Protein AF-A0A7R8VUC8-F1 (afdb_monomer)

InterPro domains:
  IPR010442 PET domain [PF06297] (134-206)
  IPR010442 PET domain [PS51303] (127-208)
  IPR047120 Prickle/Espinas/Testin [PTHR24211] (58-207)

Structure (mmCIF, N/CA/C/O backbone):
data_AF-A0A7R8VUC8-F1
#
_entry.id   AF-A0A7R8VUC8-F1
#
loop_
_atom_site.group_PDB
_atom_site.id
_atom_site.type_symbol
_atom_site.label_atom_id
_atom_site.label_alt_id
_atom_site.label_comp_id
_atom_site.label_asym_id
_atom_site.label_entity_id
_atom_site.label_seq_id
_atom_site.pdbx_PDB_ins_code
_atom_site.Cartn_x
_atom_site.Cartn_y
_atom_site.Cartn_z
_atom_site.occupancy
_atom_site.B_iso_or_equiv
_atom_site.auth_seq_id
_atom_site.auth_comp_id
_atom_site.auth_asym_id
_atom_site.auth_atom_id
_atom_site.pdbx_PDB_model_num
ATOM 1 N N . TYR A 1 1 ? 24.429 -8.415 70.773 1.00 34.06 1 TYR A N 1
ATOM 2 C CA . TYR A 1 1 ? 24.163 -8.486 69.328 1.00 34.06 1 TYR A CA 1
ATOM 3 C C . TYR A 1 1 ? 22.673 -8.279 69.099 1.00 34.06 1 TYR A C 1
ATOM 5 O O . TYR A 1 1 ? 21.887 -9.046 69.627 1.00 34.06 1 TYR A O 1
ATOM 13 N N . HIS A 1 2 ? 22.365 -7.184 68.398 1.00 31.39 2 HIS A N 1
ATOM 14 C CA . HIS A 1 2 ? 21.111 -6.733 67.774 1.00 31.39 2 HIS A CA 1
ATOM 15 C C . HIS A 1 2 ? 19.790 -6.606 68.561 1.00 31.39 2 HIS A C 1
ATOM 17 O O . HIS A 1 2 ? 19.174 -7.569 69.000 1.00 31.39 2 HIS A O 1
ATOM 23 N N . VAL A 1 3 ? 19.362 -5.338 68.614 1.00 31.81 3 VAL A N 1
ATOM 24 C CA . VAL A 1 3 ? 18.045 -4.786 68.950 1.00 31.81 3 VAL A CA 1
ATOM 25 C C . VAL A 1 3 ? 17.198 -4.669 67.666 1.00 31.81 3 VAL A C 1
ATOM 27 O O . VAL A 1 3 ? 17.733 -4.594 66.561 1.00 31.81 3 VAL A O 1
ATOM 30 N N . SER A 1 4 ? 15.885 -4.680 67.880 1.00 33.81 4 SER A N 1
ATOM 31 C CA . SER A 1 4 ? 14.711 -4.578 67.002 1.00 33.81 4 SER A CA 1
ATOM 32 C C . SER A 1 4 ? 14.738 -3.585 65.823 1.00 33.81 4 SER A C 1
ATOM 34 O O . SER A 1 4 ? 15.367 -2.537 65.903 1.00 33.81 4 SER A O 1
ATOM 36 N N . ASN A 1 5 ? 13.948 -3.840 64.766 1.00 29.12 5 ASN A N 1
ATOM 37 C CA . ASN A 1 5 ? 12.601 -3.265 64.545 1.00 29.12 5 ASN A CA 1
ATOM 38 C C . ASN A 1 5 ? 12.108 -3.404 63.086 1.00 29.12 5 ASN A C 1
ATOM 40 O O . ASN A 1 5 ? 12.875 -3.322 62.134 1.00 29.12 5 ASN A O 1
ATOM 44 N N . SER A 1 6 ? 10.786 -3.567 62.978 1.00 35.91 6 SER A N 1
ATOM 45 C CA . SER A 1 6 ? 9.870 -3.249 61.869 1.00 35.91 6 SER A CA 1
ATOM 46 C C . SER A 1 6 ? 10.382 -2.301 60.772 1.00 35.91 6 SER A C 1
ATOM 48 O O . SER A 1 6 ? 10.811 -1.196 61.090 1.00 35.91 6 SER A O 1
ATOM 50 N N . MET A 1 7 ? 10.147 -2.652 59.500 1.00 31.95 7 MET A N 1
ATOM 51 C CA . MET A 1 7 ? 9.634 -1.703 58.502 1.00 31.95 7 MET A CA 1
ATOM 52 C C . MET A 1 7 ? 8.752 -2.427 57.478 1.00 31.95 7 MET A C 1
ATOM 54 O O . MET A 1 7 ? 9.217 -3.232 56.673 1.00 31.95 7 MET A O 1
ATOM 58 N N . ALA A 1 8 ? 7.462 -2.095 57.509 1.00 31.00 8 ALA A N 1
ATOM 59 C CA . ALA A 1 8 ? 6.555 -2.278 56.392 1.00 31.00 8 ALA A CA 1
ATOM 60 C C . ALA A 1 8 ? 7.132 -1.579 55.151 1.00 31.00 8 ALA A C 1
ATOM 62 O O . ALA A 1 8 ? 7.464 -0.393 55.196 1.00 31.00 8 ALA A O 1
ATOM 63 N N . SER A 1 9 ? 7.246 -2.309 54.042 1.00 30.61 9 SER A N 1
ATOM 64 C CA . SER A 1 9 ? 7.530 -1.712 52.742 1.00 30.61 9 SER A CA 1
ATOM 65 C C . SER A 1 9 ? 6.266 -1.000 52.269 1.00 30.61 9 SER A C 1
ATOM 67 O O . SER A 1 9 ? 5.332 -1.608 51.747 1.00 30.61 9 SER A O 1
ATOM 69 N N . VAL A 1 10 ? 6.205 0.301 52.536 1.00 32.88 10 VAL A N 1
ATOM 70 C CA . VAL A 1 10 ? 5.237 1.199 51.915 1.00 32.88 10 VAL A CA 1
ATOM 71 C C . VAL A 1 10 ? 5.658 1.337 50.455 1.00 32.88 10 VAL A C 1
ATOM 73 O O . VAL A 1 10 ? 6.571 2.095 50.131 1.00 32.88 10 VAL A O 1
ATOM 76 N N . PHE A 1 11 ? 5.004 0.598 49.560 1.00 32.25 11 PHE A N 1
ATOM 77 C CA . PHE A 1 11 ? 5.000 0.943 48.143 1.00 32.25 11 PHE A CA 1
ATOM 78 C C . PHE A 1 11 ? 4.265 2.278 48.003 1.00 32.25 11 PHE A C 1
ATOM 80 O O . PHE A 1 11 ? 3.038 2.333 47.927 1.00 32.25 11 PHE A O 1
ATOM 87 N N . ASN A 1 12 ? 5.021 3.376 47.999 1.00 29.41 12 ASN A N 1
ATOM 88 C CA . ASN A 1 12 ? 4.509 4.667 47.568 1.00 29.41 12 ASN A CA 1
ATOM 89 C C . ASN A 1 12 ? 4.184 4.563 46.076 1.00 29.41 12 ASN A C 1
ATOM 91 O O . ASN A 1 12 ? 5.040 4.759 45.216 1.00 29.41 12 ASN A O 1
ATOM 95 N N . ARG A 1 13 ? 2.926 4.246 45.771 1.00 37.97 13 ARG A N 1
ATOM 96 C CA . ARG A 1 13 ? 2.322 4.495 44.466 1.00 37.97 13 ARG A CA 1
ATOM 97 C C . ARG A 1 13 ? 2.299 6.015 44.298 1.00 37.97 13 ARG A C 1
ATOM 99 O O . ARG A 1 13 ? 1.396 6.679 44.799 1.00 37.97 13 ARG A O 1
ATOM 106 N N . VAL A 1 14 ? 3.343 6.579 43.688 1.00 37.00 14 VAL A N 1
ATOM 107 C CA . VAL A 1 14 ? 3.397 8.007 43.357 1.00 37.00 14 VAL A CA 1
AT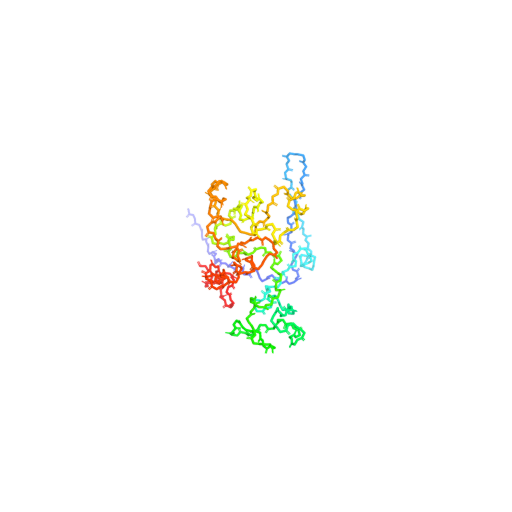OM 108 C C . VAL A 1 14 ? 2.296 8.259 42.335 1.00 37.00 14 VAL A C 1
ATOM 110 O O . VAL A 1 14 ? 2.448 7.983 41.149 1.00 37.00 14 VAL A O 1
ATOM 113 N N . ILE A 1 15 ? 1.148 8.734 42.810 1.00 40.53 15 ILE A N 1
ATOM 114 C CA . ILE A 1 15 ? 0.127 9.310 41.946 1.00 40.53 15 ILE A CA 1
ATOM 115 C C . ILE A 1 15 ? 0.755 10.587 41.388 1.00 40.53 15 ILE A C 1
ATOM 117 O O . ILE A 1 15 ? 0.955 11.553 42.125 1.00 40.53 15 ILE A O 1
ATOM 121 N N . LEU A 1 16 ? 1.136 10.569 40.108 1.00 43.19 16 LEU A N 1
ATOM 122 C CA . LEU A 1 16 ? 1.624 11.745 39.390 1.00 43.19 16 LEU A CA 1
ATOM 123 C C . LEU A 1 16 ? 0.476 12.755 39.304 1.00 43.19 16 LEU A C 1
ATOM 125 O O . LEU A 1 16 ? -0.357 12.719 38.404 1.00 43.19 16 LEU A O 1
ATOM 129 N N . THR A 1 17 ? 0.380 13.629 40.298 1.00 47.41 17 THR A N 1
ATOM 130 C CA . THR A 1 17 ? -0.563 14.746 40.260 1.00 47.41 17 THR A CA 1
ATOM 131 C C . THR A 1 17 ? -0.035 15.801 39.285 1.00 47.41 17 THR A C 1
ATOM 133 O O . THR A 1 17 ? 1.177 16.007 39.193 1.00 47.41 17 THR A O 1
ATOM 136 N N . LYS A 1 18 ? -0.926 16.538 38.604 1.00 56.62 18 LYS A N 1
ATOM 137 C CA . LYS A 1 18 ? -0.576 17.664 37.704 1.00 56.62 18 LYS A CA 1
ATOM 138 C C . LYS A 1 18 ? 0.241 18.794 38.375 1.00 56.62 18 LYS A C 1
ATOM 140 O O . LYS A 1 18 ? 0.556 19.789 37.732 1.00 56.62 18 LYS A O 1
ATOM 145 N N . GLN A 1 19 ? 0.558 18.668 39.665 1.00 53.38 19 GLN A N 1
ATOM 146 C CA . GLN A 1 19 ? 1.338 19.611 40.466 1.00 53.38 19 GLN A CA 1
ATOM 147 C C . GLN A 1 19 ? 2.808 19.195 40.651 1.00 53.38 19 GLN A C 1
ATOM 149 O O . GLN A 1 19 ? 3.592 19.980 41.179 1.00 53.38 19 GLN A O 1
ATOM 154 N N . SER A 1 20 ? 3.211 17.993 40.224 1.00 55.25 20 SER A N 1
ATOM 155 C CA . SER A 1 20 ? 4.591 17.517 40.382 1.00 55.25 20 SER A CA 1
ATOM 156 C C . SER A 1 20 ? 5.457 17.882 39.158 1.00 55.25 20 SER A C 1
ATOM 158 O O . SER A 1 20 ? 5.114 17.476 38.043 1.00 55.25 20 SER A O 1
ATOM 160 N N . PRO A 1 21 ? 6.570 18.629 39.327 1.00 63.78 21 PRO A N 1
ATOM 161 C CA . PRO A 1 21 ? 7.478 18.965 38.228 1.00 63.78 21 PRO A CA 1
ATOM 162 C C . PRO A 1 21 ? 8.144 17.707 37.651 1.00 63.78 21 PRO A C 1
ATOM 164 O O . PRO A 1 21 ? 8.510 16.799 38.398 1.00 63.78 21 PRO A O 1
ATOM 167 N N . GLN A 1 22 ? 8.309 17.666 36.327 1.00 75.88 22 GLN A N 1
ATOM 168 C CA . GLN A 1 22 ? 8.891 16.535 35.597 1.00 75.88 22 GLN A CA 1
ATOM 169 C C . GLN A 1 22 ? 10.361 16.807 35.267 1.00 75.88 22 GLN A C 1
ATOM 171 O O . GLN A 1 22 ? 10.741 17.946 34.999 1.00 75.88 22 GLN A O 1
ATOM 176 N N . ILE A 1 23 ? 11.203 15.772 35.287 1.00 73.25 23 ILE A N 1
ATOM 177 C CA . ILE A 1 23 ? 12.615 15.886 34.897 1.00 73.25 23 ILE A CA 1
ATOM 178 C C . ILE A 1 23 ? 12.736 15.505 33.422 1.00 73.25 23 I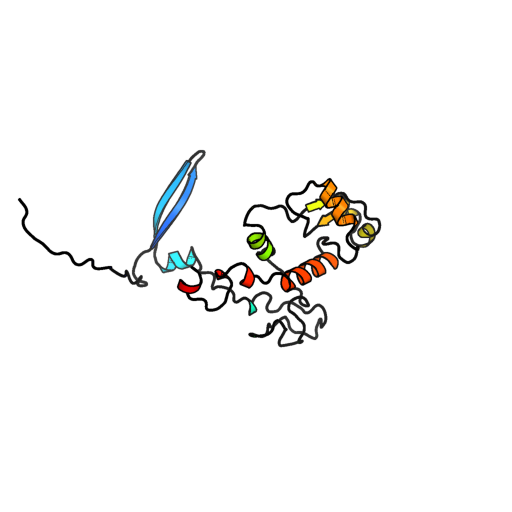LE A C 1
ATOM 180 O O . ILE A 1 23 ? 12.443 14.371 33.053 1.00 73.25 23 ILE A O 1
ATOM 184 N N . VAL A 1 24 ? 13.201 16.432 32.586 1.00 69.50 24 VAL A N 1
ATOM 185 C CA . VAL A 1 24 ? 13.531 16.164 31.179 1.00 69.50 24 VAL A CA 1
ATOM 186 C C . VAL A 1 24 ? 15.044 16.109 31.026 1.00 69.50 24 VAL A C 1
ATOM 188 O O . VAL A 1 24 ? 15.765 16.978 31.521 1.00 69.50 24 VAL A O 1
ATOM 191 N N . LEU A 1 25 ? 15.525 15.077 30.334 1.00 69.81 25 LEU A N 1
ATOM 192 C CA . LEU A 1 25 ? 16.925 14.939 29.953 1.00 69.81 25 LEU A CA 1
ATOM 193 C C . LEU A 1 25 ? 17.110 15.486 28.542 1.00 69.81 25 LEU A C 1
ATOM 195 O O . LEU A 1 25 ? 16.543 14.965 27.585 1.00 69.81 25 LEU A O 1
ATOM 199 N N . THR A 1 26 ? 17.927 16.521 28.404 1.00 65.69 26 THR A N 1
ATOM 200 C CA . THR A 1 26 ? 18.334 17.052 27.104 1.00 65.69 26 THR A CA 1
ATOM 201 C C . THR A 1 26 ? 19.798 16.716 26.859 1.00 65.69 26 THR A C 1
ATOM 203 O O . THR A 1 26 ? 20.618 16.705 27.778 1.00 65.69 26 THR A O 1
ATOM 206 N N . SER A 1 27 ? 20.138 16.397 25.611 1.00 62.72 27 SER A N 1
ATOM 207 C CA . SER A 1 27 ? 21.514 16.086 25.224 1.00 62.72 27 SER A CA 1
ATOM 208 C C . SER A 1 27 ? 22.065 17.176 24.311 1.00 62.72 27 SER A C 1
ATOM 210 O O . SER A 1 27 ? 21.449 17.489 23.291 1.00 62.72 27 SER A O 1
ATOM 212 N N . MET A 1 28 ? 23.244 17.710 24.626 1.00 58.28 28 MET A N 1
ATOM 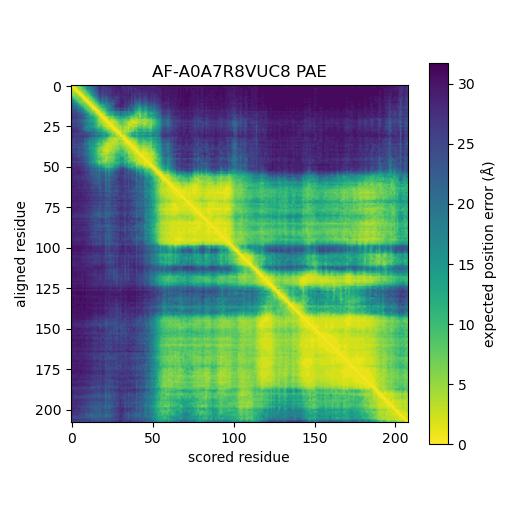213 C CA . MET A 1 28 ? 23.986 18.603 23.731 1.00 58.28 28 MET A CA 1
ATOM 214 C C . MET A 1 28 ? 25.223 17.877 23.200 1.00 58.28 28 MET A C 1
ATOM 216 O O . MET A 1 28 ? 26.059 17.399 23.970 1.00 58.28 28 MET A O 1
ATOM 220 N N . LYS A 1 29 ? 25.361 17.806 21.870 1.00 56.28 29 LYS A N 1
ATOM 221 C CA . LYS A 1 29 ? 26.567 17.270 21.223 1.00 56.28 29 LYS A CA 1
ATOM 222 C C . LYS A 1 29 ? 27.647 18.348 21.158 1.00 56.28 29 LYS A C 1
ATOM 224 O O . LYS A 1 29 ? 27.447 19.385 20.526 1.00 56.28 29 LYS A O 1
ATOM 229 N N . ARG A 1 30 ? 28.815 18.087 21.751 1.00 58.97 30 ARG A N 1
ATOM 230 C CA . ARG A 1 30 ? 30.036 18.880 21.527 1.00 58.97 30 ARG A CA 1
ATOM 231 C C . ARG A 1 30 ? 31.160 17.973 21.064 1.00 58.97 30 ARG A C 1
ATOM 233 O O . ARG A 1 30 ? 31.601 17.147 21.849 1.00 58.97 30 ARG A O 1
ATOM 240 N N . LYS A 1 31 ? 31.601 18.212 19.824 1.00 58.81 31 LYS A N 1
ATOM 241 C CA . LYS A 1 31 ? 32.751 17.678 19.065 1.00 58.81 31 LYS A CA 1
ATOM 242 C C . LYS A 1 31 ? 33.080 16.183 19.236 1.00 58.81 31 LYS A C 1
ATOM 244 O O . LYS A 1 31 ? 33.015 15.508 18.225 1.00 58.81 31 LYS A O 1
ATOM 249 N N . ASP A 1 32 ? 33.267 15.654 20.444 1.00 57.53 32 ASP A N 1
ATOM 250 C CA . ASP A 1 32 ? 33.552 14.231 20.702 1.00 57.53 32 ASP A CA 1
ATOM 251 C C . ASP A 1 32 ? 32.831 13.642 21.941 1.00 57.53 32 ASP A C 1
ATOM 253 O O . ASP A 1 32 ? 33.162 12.549 22.394 1.00 57.53 32 ASP A O 1
ATOM 257 N N . SER A 1 33 ? 31.843 14.338 22.526 1.00 49.53 33 SER A N 1
ATOM 258 C CA . SER A 1 33 ? 31.097 13.839 23.694 1.00 49.53 33 SER A CA 1
ATOM 259 C C . SER A 1 33 ? 29.635 14.305 23.737 1.00 49.53 33 SER A C 1
ATOM 261 O O . SER A 1 33 ? 29.281 15.387 23.248 1.00 49.53 33 SER A O 1
ATOM 263 N N . ILE A 1 34 ? 28.776 13.464 24.324 1.00 67.69 34 ILE A N 1
ATOM 264 C CA . ILE A 1 34 ? 27.369 13.758 24.613 1.00 67.69 34 ILE A CA 1
ATOM 265 C C . ILE A 1 34 ? 27.274 14.129 26.089 1.00 67.69 34 ILE A C 1
ATOM 267 O O . ILE A 1 34 ? 27.453 13.284 26.965 1.00 67.69 34 ILE A O 1
ATOM 271 N N . MET A 1 35 ? 26.976 15.397 26.360 1.00 62.69 35 MET A N 1
ATOM 272 C CA . MET A 1 35 ? 26.670 15.857 27.708 1.00 62.69 35 MET A CA 1
ATOM 273 C C . MET A 1 35 ? 25.158 15.801 27.906 1.00 62.69 35 MET A C 1
ATOM 275 O O . MET A 1 35 ? 24.409 16.396 27.127 1.00 62.69 35 MET A O 1
ATOM 279 N N . TRP A 1 36 ? 24.727 15.073 28.933 1.00 61.69 36 TRP A N 1
ATOM 280 C CA . TRP A 1 36 ? 23.333 15.011 29.355 1.00 61.69 36 TRP A CA 1
ATOM 281 C C . TRP A 1 36 ? 23.095 16.036 30.460 1.00 61.69 36 TRP A C 1
ATOM 283 O O . TRP A 1 36 ? 23.819 16.050 31.455 1.00 61.69 36 TRP A O 1
ATOM 293 N N . SER A 1 37 ? 22.085 16.882 30.288 1.00 71.25 37 SER A N 1
ATOM 294 C CA . SER A 1 37 ? 21.617 17.810 31.316 1.00 71.25 37 SER A CA 1
ATOM 295 C C . SER A 1 37 ? 20.193 17.464 31.717 1.00 71.25 37 SER A C 1
ATOM 297 O O . SER A 1 37 ? 19.317 17.332 30.864 1.00 71.25 37 SER A O 1
ATOM 299 N N . ALA A 1 38 ? 19.971 17.330 33.022 1.00 77.38 38 ALA A N 1
ATOM 300 C CA . ALA A 1 38 ? 18.644 17.196 33.597 1.00 77.38 38 ALA A CA 1
ATOM 301 C C . ALA A 1 38 ? 18.097 18.582 33.937 1.00 77.38 38 ALA A C 1
ATOM 303 O O . ALA A 1 38 ? 18.761 19.355 34.630 1.00 77.38 38 ALA A O 1
ATOM 304 N N . GLN A 1 39 ? 16.889 18.883 33.476 1.00 77.44 39 GLN A N 1
ATOM 305 C CA . GLN A 1 39 ? 16.191 20.111 33.828 1.00 77.44 39 GLN A CA 1
ATOM 306 C C . GLN A 1 39 ? 14.792 19.776 34.343 1.00 77.44 39 GLN A C 1
ATOM 308 O O . GLN A 1 39 ? 14.085 18.953 33.763 1.00 77.44 39 GLN A O 1
ATOM 313 N N . GLN A 1 40 ? 14.393 20.412 35.445 1.00 80.00 40 GLN A N 1
ATOM 314 C CA . GLN A 1 40 ? 13.011 20.358 35.913 1.00 80.00 40 GLN A CA 1
ATOM 315 C C . GLN A 1 40 ? 12.155 21.274 35.042 1.00 80.00 40 GLN A C 1
ATOM 317 O O . GLN A 1 40 ? 12.444 22.464 34.910 1.00 80.00 40 GLN A O 1
ATOM 322 N N . VAL A 1 41 ? 11.101 20.714 34.461 1.00 74.75 41 VAL A N 1
ATOM 323 C CA . VAL A 1 41 ? 10.101 21.435 33.674 1.00 74.75 41 VAL A CA 1
ATOM 324 C C . VAL A 1 41 ? 8.722 21.257 34.299 1.00 74.75 41 VAL A C 1
ATOM 326 O O . VAL A 1 41 ? 8.457 20.297 35.031 1.00 74.75 41 VAL A O 1
ATOM 329 N N . SER A 1 42 ? 7.833 22.211 34.033 1.00 78.56 42 SER A N 1
ATOM 330 C CA . SER A 1 42 ? 6.442 22.096 34.458 1.00 78.56 42 SER A CA 1
ATOM 331 C C . SER A 1 42 ? 5.741 20.966 33.694 1.00 78.56 42 SER A C 1
ATOM 333 O O . SER A 1 42 ? 6.147 20.600 32.592 1.00 78.56 42 SER A O 1
ATOM 335 N N . TYR A 1 43 ? 4.664 20.425 34.262 1.00 65.69 43 TYR A N 1
ATOM 336 C CA . TYR A 1 43 ? 3.853 19.398 33.602 1.00 65.69 43 TYR A CA 1
ATOM 337 C C . TYR A 1 43 ? 3.285 19.886 32.249 1.00 65.69 43 TYR A C 1
ATOM 339 O O . TYR A 1 43 ? 3.299 19.149 31.269 1.00 65.69 43 TYR A O 1
ATOM 347 N N . LEU A 1 44 ? 2.882 21.161 32.161 1.00 69.44 44 LEU A N 1
ATOM 348 C CA . LEU A 1 44 ? 2.376 21.772 30.923 1.00 69.44 44 LEU A CA 1
ATOM 349 C C . LEU A 1 44 ? 3.461 21.938 29.851 1.00 69.44 44 LEU A C 1
ATOM 351 O O . LEU A 1 44 ? 3.176 21.843 28.661 1.00 69.44 44 LEU A O 1
ATOM 355 N N . ASP A 1 45 ? 4.702 22.212 30.252 1.00 74.25 45 ASP A N 1
ATOM 356 C CA . ASP A 1 45 ? 5.818 22.315 29.308 1.00 74.25 45 ASP A CA 1
ATOM 357 C C . ASP A 1 45 ? 6.324 20.929 28.891 1.00 74.25 45 ASP A C 1
ATOM 359 O O . ASP A 1 45 ? 6.739 20.752 27.750 1.00 74.25 45 ASP A O 1
ATOM 363 N N . PHE A 1 46 ? 6.212 19.927 29.769 1.00 68.00 46 PHE A N 1
ATOM 364 C CA . PHE A 1 46 ? 6.457 18.526 29.432 1.00 68.00 46 PHE A CA 1
ATOM 365 C C . PHE A 1 46 ? 5.489 18.011 28.354 1.00 68.00 46 PHE A C 1
ATOM 367 O O . PHE A 1 46 ? 5.953 17.426 27.381 1.00 68.00 46 PHE A O 1
ATOM 374 N N . GLU A 1 47 ? 4.182 18.283 28.463 1.00 66.25 47 GLU A N 1
ATOM 375 C CA . GLU A 1 47 ? 3.181 17.896 27.445 1.00 66.25 47 GLU A CA 1
ATOM 376 C C . GLU A 1 47 ? 3.425 18.565 26.080 1.00 66.25 47 GLU A C 1
ATOM 378 O O . GLU A 1 47 ? 3.159 17.971 25.041 1.00 66.25 47 GLU A O 1
ATOM 383 N N . LYS A 1 48 ? 3.975 19.786 26.047 1.00 71.56 48 LYS A N 1
ATOM 384 C CA . LYS A 1 48 ? 4.355 20.453 24.786 1.00 71.56 48 LYS A CA 1
ATOM 385 C C . LYS A 1 48 ? 5.611 19.855 24.150 1.00 71.56 48 LYS A C 1
ATOM 387 O O . LYS A 1 48 ? 5.754 19.898 22.932 1.00 71.56 48 LYS A O 1
ATOM 392 N N . LEU A 1 49 ? 6.540 19.366 24.973 1.00 64.44 49 LEU A N 1
ATOM 393 C CA . LEU A 1 49 ? 7.800 18.755 24.533 1.00 64.44 49 LEU A CA 1
ATOM 394 C C . LEU A 1 49 ? 7.626 17.282 24.146 1.00 64.44 49 LEU A C 1
ATOM 396 O O . LEU A 1 49 ? 8.363 16.786 23.301 1.00 64.44 49 LEU A O 1
ATOM 400 N N . ASN A 1 50 ? 6.647 16.614 24.751 1.00 51.66 50 ASN A N 1
ATOM 401 C CA . ASN A 1 50 ? 6.214 15.259 24.454 1.00 51.66 50 ASN A CA 1
ATOM 402 C C . ASN A 1 50 ? 4.693 15.282 24.290 1.00 51.66 50 ASN A C 1
ATOM 404 O O . ASN A 1 50 ? 3.986 14.897 25.228 1.00 51.66 50 ASN A O 1
ATOM 408 N N . PRO A 1 51 ? 4.168 15.751 23.142 1.00 50.06 51 PRO A N 1
ATOM 409 C CA . PRO A 1 51 ? 2.771 15.511 22.848 1.00 50.06 51 PRO A CA 1
ATOM 410 C C . PRO A 1 51 ? 2.600 13.998 22.899 1.00 50.06 51 PRO A C 1
ATOM 412 O O . PRO A 1 51 ? 3.240 13.272 22.135 1.00 50.06 51 PRO A O 1
ATOM 415 N N . ILE A 1 52 ? 1.799 13.514 23.850 1.00 51.06 52 ILE A N 1
ATOM 416 C CA . ILE A 1 52 ? 1.248 12.171 23.757 1.00 51.06 52 ILE A CA 1
ATOM 417 C C . ILE A 1 52 ? 0.504 12.213 22.427 1.00 51.06 52 ILE A C 1
ATOM 419 O O . ILE A 1 52 ? -0.538 12.859 22.330 1.00 51.06 52 ILE A O 1
ATOM 423 N N . LEU A 1 53 ? 1.111 11.665 21.371 1.00 49.31 53 LEU A N 1
ATOM 424 C CA . LEU A 1 53 ? 0.395 11.386 20.141 1.00 49.31 53 LEU A CA 1
ATOM 425 C C . LEU A 1 53 ? -0.728 10.479 20.602 1.00 49.31 53 LEU A C 1
ATOM 427 O O . LEU A 1 53 ? -0.463 9.343 21.003 1.00 49.31 53 LEU A O 1
ATOM 431 N N . GLU A 1 54 ? -1.945 11.018 20.668 1.00 53.19 54 GLU A N 1
ATOM 432 C CA . GLU A 1 54 ? -3.092 10.168 20.913 1.00 53.19 54 GLU A CA 1
ATOM 433 C C . GLU A 1 54 ? -2.995 9.036 19.892 1.00 53.19 54 GLU A C 1
ATOM 435 O O . GLU A 1 54 ? -2.753 9.313 18.709 1.00 53.19 54 GLU A O 1
ATOM 440 N N . PRO A 1 55 ? -3.035 7.774 20.346 1.00 55.09 55 PRO A N 1
ATOM 441 C CA . PRO A 1 55 ? -2.869 6.648 19.454 1.00 55.09 55 PRO A CA 1
ATOM 442 C C . PRO A 1 55 ? -3.977 6.740 18.410 1.00 55.09 55 PRO A C 1
ATOM 444 O O . PRO A 1 55 ? -5.151 6.557 18.724 1.00 55.09 55 PRO A O 1
ATOM 447 N N . LEU A 1 56 ? -3.597 7.098 17.180 1.00 59.62 56 LEU A N 1
ATOM 448 C CA . LEU A 1 56 ? -4.526 7.187 16.066 1.00 59.62 56 LEU A CA 1
ATOM 449 C C . LEU A 1 56 ? -5.137 5.801 15.891 1.00 59.62 56 LEU A C 1
ATOM 451 O O . LEU A 1 56 ? -4.421 4.835 15.606 1.00 59.62 56 LEU A O 1
ATOM 455 N N . LEU A 1 57 ? -6.450 5.699 16.079 1.00 64.69 57 LEU A N 1
ATOM 456 C CA . LEU A 1 57 ? -7.138 4.422 15.974 1.00 64.69 57 LEU A CA 1
ATOM 457 C C . LEU A 1 57 ? -6.952 3.876 14.559 1.00 64.69 57 LEU A C 1
ATOM 459 O O . LEU A 1 57 ? -7.023 4.613 13.571 1.00 64.69 57 LEU A O 1
ATOM 463 N N . ALA A 1 58 ? -6.758 2.564 14.425 1.00 64.88 58 ALA A N 1
ATOM 464 C CA . ALA A 1 58 ? -6.505 1.950 13.120 1.00 64.88 58 ALA A CA 1
ATOM 465 C C . ALA A 1 58 ? -7.620 2.248 12.091 1.00 64.88 58 ALA A C 1
ATOM 467 O O . ALA A 1 58 ? -7.363 2.313 10.884 1.00 64.88 58 ALA A O 1
ATOM 468 N N . HIS A 1 59 ? -8.852 2.473 12.565 1.00 69.69 59 HIS A N 1
ATOM 469 C CA . HIS A 1 59 ? -10.002 2.850 11.741 1.00 69.69 59 HIS A CA 1
ATOM 470 C C . HIS A 1 59 ? -10.046 4.331 11.328 1.00 69.69 59 HIS A C 1
ATOM 472 O O . HIS A 1 59 ? -10.861 4.703 10.486 1.00 69.69 59 HIS A O 1
ATOM 478 N N . GLU A 1 60 ? -9.190 5.173 11.900 1.00 73.12 60 GLU A N 1
ATOM 479 C CA . GLU A 1 60 ? -9.007 6.582 11.528 1.00 73.12 60 GLU A CA 1
ATOM 480 C C . GLU A 1 60 ? -7.878 6.749 10.504 1.00 73.12 60 GLU A C 1
ATOM 482 O O . GLU A 1 60 ? -7.816 7.756 9.796 1.00 73.12 60 GLU A O 1
ATOM 487 N N . ILE A 1 61 ? -7.026 5.728 10.347 1.00 75.31 61 ILE A N 1
ATOM 488 C CA . ILE A 1 61 ? -5.943 5.722 9.362 1.00 75.31 61 ILE A CA 1
ATOM 489 C C . ILE A 1 61 ? -6.520 5.812 7.948 1.00 75.31 61 ILE A C 1
ATOM 491 O O . ILE A 1 61 ? -7.121 4.863 7.427 1.00 75.31 61 ILE A O 1
ATOM 495 N N . GLY A 1 62 ? -6.243 6.940 7.296 1.00 79.31 62 GLY A N 1
ATOM 496 C CA . GLY A 1 62 ? -6.683 7.225 5.935 1.00 79.31 62 GLY A CA 1
ATOM 497 C C . GLY A 1 62 ? -8.090 7.808 5.839 1.00 79.31 62 GLY A C 1
ATOM 498 O O . GLY A 1 62 ? -8.623 7.868 4.732 1.00 79.31 62 GLY A O 1
ATOM 499 N N . ALA A 1 63 ? -8.701 8.226 6.952 1.00 87.25 63 ALA A N 1
ATOM 500 C CA . ALA A 1 63 ? -9.987 8.915 6.928 1.00 87.25 63 ALA A CA 1
ATOM 501 C C . ALA A 1 63 ? -9.960 10.107 5.950 1.00 87.25 63 ALA A C 1
ATOM 503 O O . ALA A 1 63 ? -9.003 10.877 5.898 1.00 87.25 63 ALA A O 1
ATOM 504 N N . GLY A 1 64 ? -11.004 10.229 5.130 1.00 90.06 64 GLY A N 1
ATOM 505 C CA . GLY A 1 64 ? -11.111 11.258 4.093 1.00 90.06 64 GLY A CA 1
ATOM 506 C C . GLY A 1 64 ? -10.393 10.941 2.775 1.00 90.06 64 GLY A C 1
ATOM 507 O O . GLY A 1 64 ? -10.589 11.670 1.807 1.00 90.06 64 GLY A O 1
ATOM 508 N N . ALA A 1 65 ? -9.627 9.848 2.673 1.00 90.44 65 ALA A N 1
ATOM 509 C CA . ALA A 1 65 ? -8.927 9.503 1.432 1.00 90.44 65 ALA A CA 1
ATOM 510 C C . ALA A 1 65 ? -9.901 9.283 0.253 1.00 90.44 65 ALA A C 1
ATOM 512 O O . ALA A 1 65 ? -10.909 8.577 0.418 1.00 90.44 65 ALA A O 1
ATOM 513 N N . PRO A 1 66 ? -9.629 9.838 -0.944 1.00 92.81 66 PRO A N 1
ATOM 514 C CA . PRO A 1 66 ? -10.544 9.750 -2.075 1.00 92.81 66 PRO A CA 1
ATOM 515 C C . PRO A 1 66 ? -10.654 8.308 -2.571 1.00 92.81 66 PRO A C 1
ATOM 517 O O . PRO A 1 66 ? -9.688 7.546 -2.559 1.00 92.81 66 PRO A O 1
ATOM 520 N N . CYS A 1 67 ? -11.851 7.914 -3.001 1.00 93.19 67 CYS A N 1
ATOM 521 C CA . CYS A 1 67 ? -12.075 6.569 -3.519 1.00 93.19 67 CYS A CA 1
ATOM 522 C C . CYS A 1 67 ? -11.619 6.480 -4.978 1.00 93.19 67 CYS A C 1
ATOM 524 O O . CYS A 1 67 ? -12.101 7.226 -5.822 1.00 93.19 67 CYS A O 1
ATOM 526 N N . LEU A 1 68 ? -10.770 5.510 -5.306 1.00 90.38 68 LEU A N 1
ATOM 527 C CA . LEU A 1 68 ? -10.269 5.295 -6.667 1.00 90.38 68 LEU A CA 1
ATOM 528 C C . LEU A 1 68 ? -11.305 4.626 -7.587 1.00 90.38 68 LEU A C 1
ATOM 530 O O . LEU A 1 68 ? -11.162 4.658 -8.804 1.00 90.38 68 LEU A O 1
ATOM 534 N N . LYS A 1 69 ? -12.351 4.012 -7.015 1.00 91.12 69 LYS A N 1
ATOM 535 C CA . LYS A 1 69 ? -13.452 3.381 -7.768 1.00 91.12 69 LYS A CA 1
ATOM 536 C C . LYS A 1 69 ? -14.654 4.298 -7.933 1.00 91.12 69 LYS A C 1
ATOM 538 O O . LYS A 1 69 ? -15.216 4.394 -9.016 1.00 91.12 69 LYS A O 1
ATOM 543 N N . CYS A 1 70 ? -15.072 4.928 -6.838 1.00 93.50 70 CYS A N 1
ATOM 544 C CA . CYS A 1 70 ? -16.252 5.787 -6.818 1.00 93.50 70 CYS A CA 1
ATOM 545 C C . CYS A 1 70 ? -15.931 7.234 -7.182 1.00 93.50 70 CYS A C 1
ATOM 547 O O . CYS A 1 70 ? -16.858 7.981 -7.469 1.00 93.50 70 CYS A O 1
ATOM 549 N N . LEU A 1 71 ? -14.653 7.626 -7.170 1.00 90.31 71 LEU A N 1
ATOM 550 C CA . LEU A 1 71 ? -14.211 8.986 -7.462 1.00 90.31 71 LEU A CA 1
ATOM 551 C C . LEU A 1 71 ? -15.014 9.989 -6.614 1.00 90.31 71 LEU A C 1
ATOM 553 O O . LEU A 1 71 ? -15.054 9.875 -5.389 1.00 90.31 71 LEU A O 1
ATOM 557 N N . GLU A 1 72 ? -15.709 10.911 -7.269 1.00 91.50 72 GLU A N 1
ATOM 558 C CA . GLU A 1 72 ? -16.551 11.947 -6.670 1.00 91.50 72 GLU A CA 1
ATOM 559 C C . GLU A 1 72 ? -17.810 11.429 -5.950 1.00 91.50 72 GLU A C 1
ATOM 561 O O . GLU A 1 72 ? -18.356 12.122 -5.095 1.00 91.50 72 GLU A O 1
ATOM 566 N N . PHE A 1 73 ? -18.255 10.194 -6.212 1.00 92.12 73 PHE A N 1
ATOM 567 C CA . PHE A 1 73 ? -19.414 9.600 -5.528 1.00 92.12 73 PHE A CA 1
ATOM 568 C C . PHE A 1 73 ? -19.107 9.128 -4.103 1.00 92.12 73 PHE A C 1
ATOM 570 O O . PHE A 1 73 ? -19.999 8.668 -3.388 1.00 92.12 73 PHE A O 1
ATOM 577 N N . CYS A 1 74 ? -17.847 9.212 -3.674 1.00 95.12 74 CYS A N 1
ATOM 578 C CA . CYS A 1 74 ? -17.458 8.964 -2.300 1.00 95.12 74 CYS A CA 1
ATOM 579 C C . CYS A 1 74 ? -16.838 10.236 -1.710 1.00 95.12 74 CYS A C 1
ATOM 581 O O . CYS A 1 74 ? -15.789 10.658 -2.189 1.00 95.12 74 CYS A O 1
ATOM 583 N N . PRO A 1 75 ? -17.407 10.806 -0.631 1.00 93.94 75 PRO A N 1
ATOM 584 C CA . PRO A 1 75 ? -16.864 12.013 -0.002 1.00 93.94 75 PRO A CA 1
ATOM 585 C C . PRO A 1 75 ? -15.505 11.783 0.681 1.00 93.94 75 PRO A C 1
ATOM 587 O O . PRO A 1 75 ? -14.895 12.727 1.168 1.00 93.94 75 PRO A O 1
ATOM 590 N N . GLY A 1 76 ? -15.043 10.532 0.742 1.00 93.06 76 GLY A N 1
ATOM 591 C CA . GLY A 1 76 ? -13.797 10.128 1.376 1.00 93.06 76 GLY A CA 1
ATOM 592 C C . GLY A 1 76 ? -13.954 8.806 2.121 1.00 93.06 76 GLY A C 1
ATOM 593 O O . GLY A 1 76 ? -15.073 8.356 2.406 1.00 93.06 76 GLY A O 1
ATOM 594 N N . LEU A 1 77 ? -12.824 8.161 2.411 1.00 92.44 77 LEU A N 1
ATOM 595 C CA . LEU A 1 77 ? -12.784 6.945 3.211 1.00 92.44 77 LEU A CA 1
ATOM 596 C C . LEU A 1 77 ? -13.347 7.230 4.599 1.00 92.44 77 LEU A C 1
ATOM 598 O O . LEU A 1 77 ? -12.897 8.134 5.292 1.00 92.44 77 LEU A O 1
ATOM 602 N N . ASP A 1 78 ? -14.295 6.404 5.006 1.00 92.38 78 ASP A N 1
ATOM 603 C CA . ASP A 1 78 ? -14.826 6.403 6.356 1.00 92.38 78 ASP A CA 1
ATOM 604 C C . ASP A 1 78 ? -14.923 4.951 6.817 1.00 92.38 78 ASP A C 1
ATOM 606 O O . ASP A 1 78 ? -15.861 4.246 6.441 1.00 92.38 78 ASP A O 1
ATOM 610 N N . LEU A 1 79 ? -13.904 4.434 7.508 1.00 88.00 79 LEU A N 1
ATOM 611 C CA . LEU A 1 79 ? -13.818 2.999 7.772 1.00 88.00 79 LEU A CA 1
ATOM 612 C C . LEU A 1 79 ? -14.880 2.567 8.790 1.00 88.00 79 LEU A C 1
ATOM 614 O O . LEU A 1 79 ? -15.082 3.184 9.833 1.00 88.00 79 LEU A O 1
ATOM 618 N N . HIS A 1 80 ? -15.574 1.473 8.491 1.00 89.06 80 HIS A N 1
ATOM 619 C CA . HIS A 1 80 ? -16.534 0.899 9.419 1.00 89.06 80 HIS A CA 1
ATOM 620 C C . HIS A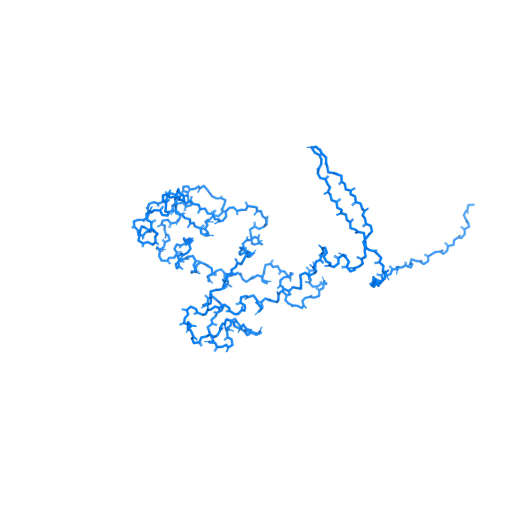 1 80 ? -15.814 0.258 10.617 1.00 89.06 80 HIS A C 1
ATOM 622 O O . HIS A 1 80 ? -14.922 -0.560 10.429 1.00 89.06 80 HIS A O 1
ATOM 628 N N . TYR A 1 81 ? -16.291 0.517 11.839 1.00 79.81 81 TYR A N 1
ATOM 629 C CA . TYR A 1 81 ? -15.681 0.026 13.088 1.00 79.81 81 TYR A CA 1
ATOM 630 C C . TYR A 1 81 ? -15.346 -1.478 13.085 1.00 79.81 81 TYR A C 1
ATOM 632 O O . TYR A 1 81 ? -14.255 -1.870 13.467 1.00 79.81 81 TYR A O 1
ATOM 640 N N . TRP A 1 82 ? -16.263 -2.332 12.612 1.00 80.00 82 TRP A N 1
ATOM 641 C CA . TRP A 1 82 ? -16.059 -3.795 12.592 1.00 80.00 82 TRP A CA 1
ATOM 642 C C . TRP A 1 82 ? -15.724 -4.418 11.234 1.00 80.00 82 TRP A C 1
ATOM 644 O O . TRP A 1 82 ? -15.540 -5.628 11.142 1.00 80.00 82 TRP A O 1
ATOM 654 N N . ARG A 1 83 ? -15.729 -3.647 10.143 1.00 83.81 83 ARG A N 1
ATOM 655 C CA . ARG A 1 83 ? -15.552 -4.200 8.791 1.00 83.81 83 ARG A CA 1
ATOM 656 C C . ARG A 1 83 ? -14.516 -3.378 8.048 1.00 83.81 83 ARG A C 1
ATOM 658 O O . ARG A 1 83 ? -14.570 -2.159 8.082 1.00 83.81 83 ARG A O 1
ATOM 665 N N . LYS A 1 84 ? -13.653 -4.029 7.265 1.00 83.50 84 LYS A N 1
ATOM 666 C CA . LYS A 1 84 ? -12.655 -3.359 6.407 1.00 83.50 84 LYS A CA 1
ATOM 667 C C . LYS A 1 84 ? -13.282 -2.720 5.150 1.00 83.50 84 LYS A C 1
ATOM 669 O O . LYS A 1 84 ? -12.809 -2.938 4.037 1.00 83.50 84 LYS A O 1
ATOM 674 N N . LEU A 1 85 ? -14.388 -1.992 5.313 1.00 90.75 85 LEU A N 1
ATOM 675 C CA . LEU A 1 85 ? -15.158 -1.346 4.249 1.00 90.75 85 LEU A CA 1
ATOM 676 C C . LEU A 1 85 ? -15.506 0.089 4.642 1.00 90.75 85 LEU A C 1
ATOM 678 O O . LEU A 1 85 ? -15.817 0.370 5.798 1.00 90.75 85 LEU A O 1
ATOM 682 N N . CYS A 1 86 ? -15.515 0.973 3.654 1.00 93.19 86 CYS A N 1
ATOM 683 C CA . CYS A 1 86 ? -15.975 2.344 3.773 1.00 93.19 86 CYS A CA 1
ATOM 684 C C . CYS A 1 86 ? -17.489 2.386 4.049 1.00 93.19 86 CYS A C 1
ATOM 686 O O . CYS A 1 86 ? -18.280 1.751 3.344 1.00 93.19 86 CYS A O 1
ATOM 688 N N . ARG A 1 87 ? -17.925 3.162 5.043 1.00 94.06 87 ARG A N 1
ATOM 689 C CA . ARG A 1 87 ? -19.337 3.396 5.361 1.00 94.06 87 ARG A CA 1
ATOM 690 C C . ARG A 1 87 ? -20.062 4.107 4.223 1.00 94.06 87 ARG A C 1
ATOM 692 O O . ARG A 1 87 ? -21.209 3.741 3.958 1.00 94.06 87 ARG A O 1
ATOM 699 N N . ASN A 1 88 ? -19.370 5.001 3.514 1.00 94.56 88 ASN A N 1
ATOM 700 C CA . ASN A 1 88 ? -19.927 5.820 2.438 1.00 94.56 88 ASN A CA 1
ATOM 701 C C . ASN A 1 88 ? -20.154 5.024 1.145 1.00 94.56 88 ASN A C 1
ATOM 703 O O . ASN A 1 88 ? -21.265 4.990 0.632 1.00 94.56 88 ASN A O 1
ATOM 707 N N . CYS A 1 89 ? -19.124 4.343 0.632 1.00 94.88 89 CYS A N 1
ATOM 708 C CA . CYS A 1 89 ? -19.175 3.704 -0.693 1.00 94.88 89 CYS A CA 1
ATOM 709 C C . CYS A 1 89 ? -19.091 2.171 -0.683 1.00 94.88 89 CYS A C 1
ATOM 711 O O . CYS A 1 89 ? -19.109 1.550 -1.742 1.00 94.88 89 CYS A O 1
ATOM 713 N N . LYS A 1 90 ? -18.954 1.541 0.491 1.00 94.81 90 LYS A N 1
ATOM 714 C CA . LYS A 1 90 ? -18.759 0.085 0.665 1.00 94.81 90 LYS A CA 1
ATOM 715 C C . LYS A 1 90 ? -17.527 -0.494 -0.042 1.00 94.81 90 LYS A C 1
ATOM 717 O O . LYS A 1 90 ? -17.354 -1.709 -0.046 1.00 94.81 90 LYS A O 1
ATOM 722 N N . CYS A 1 91 ? -16.652 0.343 -0.595 1.00 92.62 91 CYS A N 1
ATOM 723 C CA . CYS A 1 91 ? -15.355 -0.084 -1.103 1.00 92.62 91 CYS A CA 1
ATOM 724 C C . CYS A 1 91 ? -14.394 -0.352 0.063 1.00 92.62 91 CYS A C 1
ATOM 726 O O . CYS A 1 91 ? -14.583 0.152 1.170 1.00 92.62 91 CYS A O 1
ATOM 728 N N . LYS A 1 92 ? -13.378 -1.184 -0.158 1.00 89.38 92 LYS A N 1
ATOM 729 C CA . LYS A 1 92 ? -12.372 -1.499 0.869 1.00 89.38 92 LYS A CA 1
ATOM 730 C C . LYS A 1 92 ? -11.399 -0.335 1.046 1.00 89.38 92 LYS A C 1
ATOM 732 O O . LYS A 1 92 ? -11.249 0.459 0.127 1.00 89.38 92 LYS A O 1
ATOM 737 N N . LYS A 1 93 ? -10.680 -0.280 2.174 1.00 85.94 93 LYS A N 1
ATOM 738 C CA . LYS A 1 93 ? -9.621 0.724 2.416 1.00 85.94 93 LYS A CA 1
ATOM 739 C C . LYS A 1 93 ? -8.606 0.794 1.267 1.00 85.94 93 LYS A C 1
ATOM 741 O O . LYS A 1 93 ? -8.323 1.875 0.774 1.00 85.94 93 LYS A O 1
ATOM 746 N N . GLU A 1 94 ? -8.164 -0.360 0.772 1.00 83.19 94 GLU A N 1
ATOM 747 C CA . GLU A 1 94 ? -7.286 -0.497 -0.401 1.00 83.19 94 GLU A CA 1
ATOM 748 C C . GLU A 1 94 ? -7.815 0.163 -1.694 1.00 83.19 94 GLU A C 1
ATOM 750 O O . GLU A 1 94 ? -7.052 0.421 -2.620 1.00 83.19 94 GLU A O 1
ATOM 755 N N . ASP A 1 95 ? -9.120 0.405 -1.814 1.00 88.94 95 ASP A N 1
ATOM 756 C CA . ASP A 1 95 ? -9.719 1.085 -2.968 1.00 88.94 95 ASP A CA 1
ATOM 757 C C . ASP A 1 95 ? -9.798 2.609 -2.785 1.00 88.94 95 ASP A C 1
ATOM 759 O O . ASP A 1 95 ? -10.415 3.296 -3.599 1.00 88.94 95 ASP A O 1
ATOM 763 N N . HIS A 1 96 ? -9.183 3.135 -1.729 1.00 88.94 96 HIS A N 1
ATOM 764 C CA . HIS A 1 96 ? -9.006 4.558 -1.484 1.00 88.94 96 HIS A CA 1
ATOM 765 C C . HIS A 1 96 ? -7.525 4.931 -1.568 1.00 88.94 96 HIS A C 1
ATOM 767 O O . HIS A 1 96 ? -6.652 4.116 -1.266 1.00 88.94 96 HIS A O 1
ATOM 773 N N . ASP A 1 97 ? -7.246 6.171 -1.963 1.00 86.50 97 ASP A N 1
ATOM 774 C CA . ASP A 1 97 ? -5.887 6.714 -2.056 1.00 86.50 97 ASP A CA 1
ATOM 775 C C . ASP A 1 97 ? -5.353 7.114 -0.673 1.00 86.50 97 ASP A C 1
ATOM 777 O O . ASP A 1 97 ? -5.097 8.281 -0.371 1.00 86.50 97 ASP A O 1
ATOM 781 N N . VAL A 1 98 ? -5.272 6.130 0.223 1.00 83.38 98 VAL A N 1
ATOM 782 C CA . VAL A 1 98 ? -4.669 6.307 1.541 1.00 83.38 98 VAL A CA 1
ATOM 783 C C . VAL A 1 98 ? -3.164 6.426 1.344 1.00 83.38 98 VAL A C 1
ATOM 785 O O . VAL A 1 98 ? -2.512 5.491 0.870 1.00 83.38 98 VAL A O 1
ATOM 788 N N . LYS A 1 99 ? -2.623 7.595 1.690 1.00 72.12 99 LYS A N 1
ATOM 789 C CA . LYS A 1 99 ? -1.182 7.814 1.747 1.00 72.12 99 LYS A CA 1
ATOM 790 C C . LYS A 1 99 ? -0.664 7.193 3.033 1.00 72.12 99 LYS A C 1
ATOM 792 O O . LYS A 1 99 ? -1.033 7.614 4.124 1.00 72.12 99 LYS A O 1
ATOM 797 N N . ASP A 1 100 ? 0.167 6.177 2.884 1.00 61.81 100 ASP A N 1
ATOM 798 C CA . ASP A 1 100 ? 0.911 5.596 3.991 1.00 61.81 100 ASP A CA 1
ATOM 799 C C . ASP A 1 100 ? 2.085 6.548 4.287 1.00 61.81 100 ASP A C 1
ATOM 801 O O . ASP A 1 100 ? 3.136 6.444 3.653 1.00 61.81 100 ASP A O 1
ATOM 805 N N . ASP A 1 101 ? 1.864 7.547 5.152 1.00 53.69 101 ASP A N 1
ATOM 806 C CA . ASP A 1 101 ? 2.848 8.613 5.442 1.00 53.69 101 ASP A CA 1
ATOM 807 C C . ASP A 1 101 ? 4.123 8.054 6.107 1.00 53.69 101 ASP A C 1
ATOM 809 O O . ASP A 1 101 ? 5.227 8.562 5.904 1.00 53.69 101 ASP A O 1
ATOM 813 N N . ASP A 1 102 ? 3.998 6.893 6.751 1.00 47.09 102 ASP A N 1
ATOM 814 C CA . ASP A 1 102 ? 5.095 6.148 7.351 1.00 47.09 102 ASP A CA 1
ATOM 815 C C . ASP A 1 102 ? 5.107 4.757 6.713 1.00 47.09 102 ASP A C 1
ATOM 817 O O . ASP A 1 102 ? 4.172 3.969 6.869 1.00 47.09 102 ASP A O 1
ATOM 821 N N . GLY A 1 103 ? 6.133 4.466 5.909 1.00 52.62 103 GLY A N 1
ATOM 822 C CA . GLY A 1 103 ? 6.197 3.246 5.103 1.00 52.62 103 GLY A CA 1
ATOM 823 C C . GLY A 1 103 ? 5.815 1.987 5.885 1.00 52.62 103 GLY A C 1
ATOM 824 O O . GLY A 1 103 ? 6.347 1.760 6.962 1.00 52.62 103 GLY A O 1
ATOM 825 N N . TYR A 1 104 ? 4.914 1.183 5.304 1.00 63.03 104 TYR A N 1
ATOM 826 C CA . TYR A 1 104 ? 4.410 -0.113 5.781 1.00 63.03 104 TYR A CA 1
ATOM 827 C C . TYR A 1 104 ? 5.133 -0.671 7.009 1.00 63.03 104 TYR A C 1
ATOM 829 O O . TYR A 1 104 ? 6.036 -1.507 6.890 1.00 63.03 104 TYR A O 1
ATOM 837 N N . GLU A 1 105 ? 4.691 -0.250 8.192 1.00 61.28 105 GLU A N 1
ATOM 838 C CA . GLU A 1 105 ? 5.251 -0.698 9.469 1.00 61.28 105 GLU A CA 1
ATOM 839 C C . GLU A 1 105 ? 5.198 -2.235 9.591 1.00 61.28 105 GLU A C 1
ATOM 841 O O . GLU A 1 105 ? 6.084 -2.850 10.174 1.00 61.28 105 GLU A O 1
ATOM 846 N N . GLN A 1 106 ? 4.257 -2.871 8.879 1.00 66.81 106 GLN A N 1
ATOM 847 C CA . GLN A 1 106 ? 4.153 -4.320 8.668 1.00 66.81 106 GLN A CA 1
ATOM 848 C C . GLN A 1 106 ? 5.485 -4.951 8.252 1.00 66.81 106 GLN A C 1
ATOM 850 O O . GLN A 1 106 ? 5.866 -5.982 8.793 1.00 66.81 106 GLN A O 1
ATOM 855 N N . PHE A 1 107 ? 6.216 -4.344 7.310 1.00 61.31 107 PHE A N 1
ATOM 856 C CA . PHE A 1 107 ? 7.513 -4.863 6.870 1.00 61.31 107 PHE A CA 1
ATOM 857 C C . PHE A 1 107 ? 8.620 -4.627 7.883 1.00 61.31 107 PHE A C 1
ATOM 859 O O . PHE A 1 107 ? 9.500 -5.475 8.009 1.00 61.31 107 PHE A O 1
ATOM 866 N N . HIS A 1 108 ? 8.594 -3.489 8.578 1.00 63.53 108 HIS A N 1
ATOM 867 C CA . HIS A 1 108 ? 9.550 -3.218 9.645 1.00 63.53 108 HIS A CA 1
ATOM 868 C C . HIS A 1 108 ? 9.395 -4.266 10.751 1.00 63.53 108 HIS A C 1
ATOM 870 O O . HIS A 1 108 ? 10.384 -4.891 11.126 1.00 63.53 108 HIS A O 1
ATOM 876 N N . ILE A 1 109 ? 8.159 -4.558 11.161 1.00 63.75 109 ILE A N 1
ATOM 877 C CA . ILE A 1 109 ? 7.856 -5.558 12.184 1.00 63.75 109 ILE A CA 1
ATOM 878 C C . ILE A 1 109 ? 8.186 -6.980 11.685 1.00 63.75 109 ILE A C 1
ATOM 880 O O . ILE A 1 1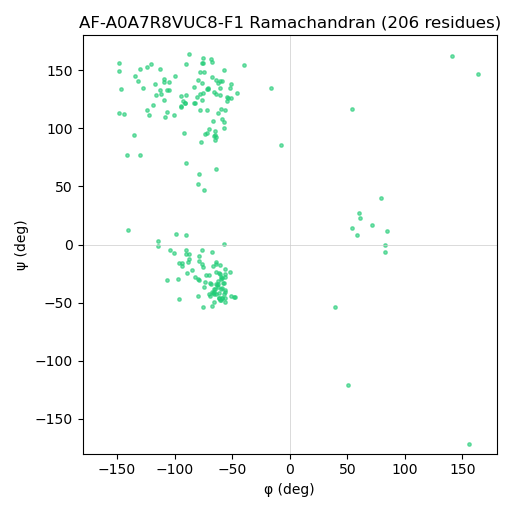09 ? 8.982 -7.674 12.314 1.00 63.75 109 ILE A O 1
ATOM 884 N N . LEU A 1 110 ? 7.677 -7.397 10.514 1.00 65.88 110 LEU A N 1
ATOM 885 C CA . LEU A 1 110 ? 7.918 -8.733 9.931 1.00 65.88 110 LEU A CA 1
ATOM 886 C C . LEU A 1 110 ? 9.399 -9.062 9.740 1.00 65.88 110 LEU A C 1
ATOM 888 O O . LEU A 1 110 ? 9.814 -10.208 9.893 1.00 65.88 110 LEU A O 1
ATOM 892 N N . LEU A 1 111 ? 10.186 -8.072 9.318 1.00 67.56 111 LEU A N 1
ATOM 893 C CA . LEU A 1 111 ? 11.592 -8.260 8.976 1.00 67.56 111 LEU A CA 1
ATOM 894 C C . LEU A 1 111 ? 12.528 -7.844 10.131 1.00 67.56 111 LEU A C 1
ATOM 896 O O . LEU A 1 111 ? 13.750 -7.822 9.965 1.00 67.56 111 LEU A O 1
ATOM 900 N N . GLY A 1 112 ? 11.969 -7.564 11.315 1.00 57.88 112 GLY A N 1
ATOM 901 C CA . GLY A 1 112 ? 12.697 -7.447 12.578 1.00 57.88 112 GLY A CA 1
ATOM 902 C C . GLY A 1 112 ? 13.432 -6.123 12.800 1.00 57.88 112 GLY A C 1
ATOM 903 O O . GLY A 1 112 ? 14.559 -6.139 13.296 1.00 57.88 112 GLY A O 1
ATOM 904 N N . ASN A 1 113 ? 12.837 -4.988 12.418 1.00 56.50 113 ASN A N 1
ATOM 905 C CA . ASN A 1 113 ? 13.296 -3.611 12.677 1.00 56.50 113 ASN A CA 1
ATOM 906 C C . ASN A 1 113 ? 14.742 -3.289 12.247 1.00 56.50 113 ASN A C 1
ATOM 908 O O . ASN A 1 113 ? 15.311 -2.258 12.616 1.00 56.50 113 ASN A O 1
ATOM 912 N N . LYS A 1 114 ? 15.361 -4.141 11.427 1.00 54.50 114 LYS A N 1
ATOM 913 C CA . LYS A 1 114 ? 16.655 -3.853 10.807 1.00 54.50 114 LYS A CA 1
ATOM 914 C C . LYS A 1 114 ? 16.425 -2.905 9.633 1.00 54.50 114 LYS A C 1
ATOM 916 O O . LYS A 1 114 ? 15.393 -2.977 8.974 1.00 54.50 114 LYS A O 1
ATOM 921 N N . LYS A 1 115 ? 17.403 -2.03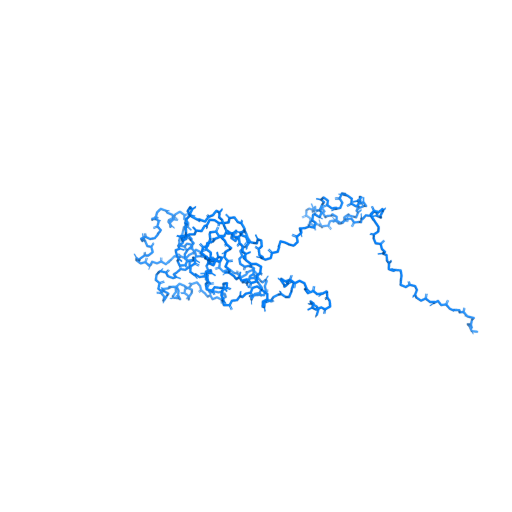7 9.346 1.00 60.66 115 LYS A N 1
ATOM 922 C CA . LYS A 1 115 ? 17.452 -1.165 8.152 1.00 60.66 115 LYS A CA 1
ATOM 923 C C . LYS A 1 115 ? 17.543 -2.004 6.868 1.00 60.66 115 LYS A C 1
ATOM 925 O O . LYS A 1 115 ? 18.567 -2.014 6.187 1.00 60.66 115 LYS A O 1
ATOM 930 N N . ILE A 1 116 ? 16.508 -2.773 6.575 1.00 66.06 116 ILE A N 1
ATOM 931 C CA . ILE A 1 116 ? 16.440 -3.669 5.437 1.00 66.06 116 ILE A CA 1
ATOM 932 C C . ILE A 1 116 ? 16.013 -2.826 4.247 1.00 66.06 116 ILE A C 1
ATOM 934 O O . ILE A 1 116 ? 14.981 -2.156 4.264 1.00 66.06 116 ILE A O 1
ATOM 938 N N . LYS A 1 117 ? 16.851 -2.822 3.212 1.00 69.00 117 LYS A N 1
ATOM 939 C CA . LYS A 1 117 ? 16.571 -2.102 1.974 1.00 69.00 117 LYS A CA 1
ATOM 940 C C . LYS A 1 117 ? 15.467 -2.839 1.223 1.00 69.00 117 LYS A C 1
ATOM 942 O O . LYS A 1 117 ? 15.740 -3.801 0.518 1.00 69.00 117 LYS A O 1
ATOM 947 N N . ILE A 1 118 ? 14.232 -2.389 1.415 1.00 78.31 118 ILE A N 1
ATOM 948 C CA . ILE A 1 118 ? 13.064 -2.883 0.678 1.00 78.31 118 ILE A CA 1
ATOM 949 C C . ILE A 1 118 ? 12.723 -2.000 -0.523 1.00 78.31 118 ILE A C 1
ATOM 951 O O . ILE A 1 118 ? 12.023 -2.459 -1.405 1.00 78.31 118 ILE A O 1
ATOM 955 N N . LYS A 1 119 ? 13.241 -0.771 -0.610 1.00 86.31 119 LYS A N 1
ATOM 956 C CA . LYS A 1 119 ? 13.131 0.081 -1.804 1.00 86.31 119 LYS A CA 1
ATOM 957 C C . LYS A 1 119 ? 14.465 0.115 -2.534 1.00 86.31 119 LYS A C 1
ATOM 959 O O . LYS A 1 119 ? 15.512 0.203 -1.889 1.00 86.31 119 LYS A O 1
ATOM 964 N N . ALA A 1 120 ? 14.432 0.070 -3.861 1.00 86.12 120 ALA A N 1
ATOM 965 C CA . ALA A 1 120 ? 15.637 0.125 -4.681 1.00 86.12 120 ALA A CA 1
ATOM 966 C C . ALA A 1 120 ? 15.372 0.808 -6.020 1.00 86.12 120 ALA A C 1
ATOM 968 O O . ALA A 1 120 ? 14.249 0.816 -6.517 1.00 86.12 120 ALA A O 1
ATOM 969 N N . VAL A 1 121 ? 16.432 1.349 -6.614 1.00 88.44 121 VAL A N 1
ATOM 970 C CA . VAL A 1 121 ? 16.431 1.804 -8.003 1.00 88.44 121 VAL A CA 1
ATOM 971 C C . VAL A 1 121 ? 17.245 0.794 -8.797 1.00 88.44 121 VAL A C 1
ATOM 973 O O . VAL A 1 121 ? 18.438 0.654 -8.547 1.00 88.44 121 VAL A O 1
ATOM 976 N N . LEU A 1 122 ? 16.600 0.069 -9.711 1.00 86.06 122 LEU A N 1
ATOM 977 C CA . LEU A 1 122 ? 17.227 -1.016 -10.467 1.00 86.06 122 LEU A CA 1
ATOM 978 C C . LEU A 1 122 ? 17.414 -0.623 -11.931 1.00 86.06 122 LEU A C 1
ATOM 980 O O . LEU A 1 122 ? 16.522 -0.053 -12.562 1.00 86.06 122 LEU A O 1
ATOM 984 N N . LYS A 1 123 ? 18.561 -0.990 -12.504 1.00 84.88 123 LYS A N 1
ATOM 985 C CA . LYS A 1 123 ? 18.843 -0.827 -13.937 1.00 84.88 123 LYS A CA 1
ATOM 986 C C . LYS A 1 123 ? 18.396 -2.065 -14.705 1.00 84.88 123 LYS A C 1
ATOM 988 O O . LYS A 1 123 ? 19.216 -2.853 -15.168 1.00 84.88 123 LYS A O 1
ATOM 993 N N . ILE A 1 124 ? 17.086 -2.256 -14.813 1.00 79.75 124 ILE A N 1
ATOM 994 C CA . ILE A 1 124 ? 16.510 -3.356 -15.590 1.00 79.75 124 ILE A CA 1
ATOM 995 C C . ILE A 1 124 ? 15.906 -2.832 -16.886 1.00 79.75 124 ILE A C 1
ATOM 997 O O . ILE A 1 124 ? 15.172 -1.847 -16.892 1.00 79.75 124 ILE A O 1
ATOM 1001 N N . ASN A 1 125 ? 16.220 -3.507 -17.989 1.00 72.69 125 ASN A N 1
ATOM 1002 C CA . ASN A 1 125 ? 15.567 -3.267 -19.264 1.00 72.69 125 ASN A CA 1
ATOM 1003 C C . ASN A 1 125 ? 14.378 -4.226 -19.369 1.00 72.69 125 ASN A C 1
ATOM 1005 O O . ASN A 1 125 ? 14.542 -5.401 -19.689 1.00 72.69 125 ASN A O 1
ATOM 1009 N N . ILE A 1 126 ? 13.195 -3.737 -19.010 1.00 67.94 126 ILE A N 1
ATOM 1010 C CA . ILE A 1 126 ? 11.938 -4.431 -19.273 1.00 67.94 126 ILE A CA 1
ATOM 1011 C C . ILE A 1 126 ? 11.258 -3.615 -20.366 1.00 67.94 126 ILE A C 1
ATOM 1013 O O . ILE A 1 126 ? 10.819 -2.496 -20.106 1.00 67.94 126 ILE A O 1
ATOM 1017 N N . ALA A 1 127 ? 11.187 -4.167 -21.581 1.00 64.06 127 ALA A N 1
ATOM 1018 C CA . ALA A 1 127 ? 10.665 -3.488 -22.775 1.00 64.06 127 ALA A CA 1
ATOM 1019 C C . ALA A 1 127 ? 9.268 -2.864 -22.574 1.00 64.06 127 ALA A C 1
ATOM 1021 O O . ALA A 1 127 ? 8.888 -1.922 -23.263 1.00 64.06 127 ALA A O 1
ATOM 1022 N N . GLU A 1 128 ? 8.504 -3.374 -21.609 1.00 58.25 128 GLU A N 1
ATOM 1023 C CA . GLU A 1 128 ? 7.160 -2.907 -21.280 1.00 58.25 128 GLU A CA 1
ATOM 1024 C C . GLU A 1 128 ? 7.124 -1.846 -20.162 1.00 58.25 128 GLU A C 1
ATOM 1026 O O . GLU A 1 128 ? 6.180 -1.064 -20.096 1.00 58.25 128 GLU A O 1
ATOM 1031 N N . VAL A 1 129 ? 8.182 -1.722 -19.349 1.00 61.53 129 VAL A N 1
ATOM 1032 C CA . VAL A 1 129 ? 8.324 -0.654 -18.336 1.00 61.53 129 VAL A CA 1
ATOM 1033 C C . VAL A 1 129 ? 8.612 0.703 -18.985 1.00 61.53 129 VAL A C 1
ATOM 1035 O O . VAL A 1 129 ? 8.191 1.729 -18.455 1.00 61.53 129 VAL A O 1
ATOM 1038 N N . GLU A 1 130 ? 9.214 0.723 -20.182 1.00 59.75 130 GLU A N 1
ATOM 1039 C CA . GLU A 1 130 ? 9.370 1.948 -20.988 1.00 59.75 130 GLU A CA 1
ATOM 1040 C C . GLU A 1 130 ? 8.030 2.599 -21.381 1.00 59.75 130 GLU A C 1
ATOM 1042 O O . GLU A 1 130 ? 8.014 3.769 -21.755 1.00 59.75 130 GLU A O 1
ATOM 1047 N N . LYS A 1 131 ? 6.906 1.867 -21.308 1.00 58.59 131 LYS A N 1
ATOM 1048 C CA . LYS A 1 131 ? 5.562 2.423 -21.544 1.00 58.59 131 LYS A CA 1
ATOM 1049 C C . LYS A 1 131 ? 4.956 3.075 -20.297 1.00 58.59 131 LYS A C 1
ATOM 1051 O O . LYS A 1 131 ? 4.043 3.882 -20.431 1.00 58.59 131 LYS A O 1
ATOM 1056 N N . VAL A 1 132 ? 5.424 2.700 -19.105 1.00 59.97 132 VAL A N 1
ATOM 1057 C CA . VAL A 1 132 ? 4.841 3.103 -17.810 1.00 59.97 132 VAL A CA 1
ATOM 1058 C C . VAL A 1 132 ? 5.589 4.292 -17.202 1.00 59.97 132 VAL A C 1
ATOM 1060 O O . VAL A 1 132 ? 4.993 5.102 -16.499 1.00 59.97 132 VAL A O 1
ATOM 1063 N N . LEU A 1 133 ? 6.888 4.422 -17.482 1.00 65.06 133 LEU A N 1
ATOM 1064 C CA . LEU A 1 133 ? 7.729 5.516 -16.997 1.00 65.06 133 LEU A CA 1
ATOM 1065 C C . LEU A 1 133 ? 8.263 6.342 -18.166 1.00 65.06 133 LEU A C 1
ATOM 1067 O O . LEU A 1 133 ? 8.710 5.789 -19.172 1.00 65.06 133 LEU A O 1
ATOM 1071 N N . SER A 1 134 ? 8.264 7.669 -18.018 1.00 63.50 134 SER A N 1
ATOM 1072 C CA . SER A 1 134 ? 8.890 8.548 -19.005 1.00 63.50 134 SER A CA 1
ATOM 1073 C C . SER A 1 134 ? 10.394 8.242 -19.086 1.00 63.50 134 SER A C 1
ATOM 1075 O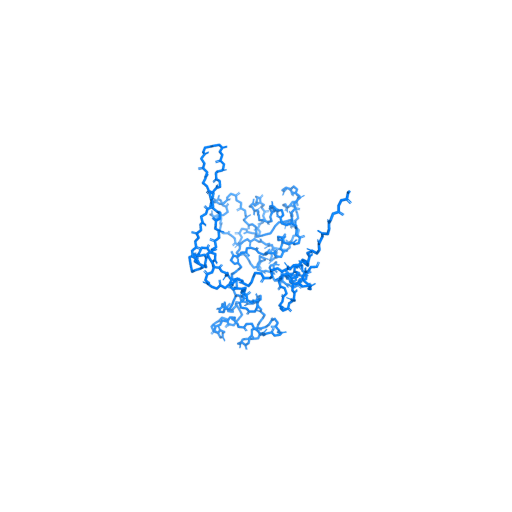 O . SER A 1 134 ? 11.060 8.002 -18.073 1.00 63.50 134 SER A O 1
ATOM 1077 N N . LYS A 1 135 ? 10.956 8.235 -20.302 1.00 63.16 135 LYS A N 1
ATOM 1078 C CA . LYS A 1 135 ? 12.392 7.961 -20.512 1.00 63.16 135 LYS A CA 1
ATOM 1079 C C . LYS A 1 135 ? 13.287 8.971 -19.780 1.00 63.16 135 LYS A C 1
ATOM 1081 O O . LYS A 1 135 ? 14.391 8.622 -19.368 1.00 63.16 135 LYS A O 1
ATOM 1086 N N . GLU A 1 136 ? 12.782 10.183 -19.569 1.00 62.12 136 GLU A N 1
ATOM 1087 C CA . GLU A 1 136 ? 13.443 11.271 -18.844 1.00 62.12 136 GLU A CA 1
ATOM 1088 C C . GLU A 1 136 ? 13.536 10.982 -17.336 1.00 62.12 136 GLU A C 1
ATOM 1090 O O . GLU A 1 136 ? 14.603 11.142 -16.742 1.00 62.12 136 GLU A O 1
ATOM 1095 N N . ASP A 1 137 ? 12.471 10.463 -16.716 1.00 64.88 137 ASP A N 1
ATOM 1096 C CA . ASP A 1 137 ? 12.460 10.133 -15.284 1.00 64.88 137 ASP A CA 1
ATOM 1097 C C . ASP A 1 137 ? 13.423 8.994 -14.933 1.00 64.88 137 ASP A C 1
ATOM 1099 O O . ASP A 1 137 ? 14.089 9.032 -13.893 1.00 64.88 137 ASP A O 1
ATOM 1103 N N . VAL A 1 138 ? 13.523 7.986 -15.805 1.00 67.69 138 VAL A N 1
ATOM 1104 C CA . VAL A 1 138 ? 14.421 6.835 -15.614 1.00 67.69 138 VAL A CA 1
ATOM 1105 C C . VAL A 1 138 ? 15.886 7.266 -15.710 1.00 67.69 138 VAL A C 1
ATOM 1107 O O . VAL A 1 138 ? 16.716 6.824 -14.912 1.00 67.69 138 VAL A O 1
ATOM 1110 N N . GLN A 1 139 ? 16.213 8.157 -16.650 1.00 63.94 139 GLN A N 1
ATOM 1111 C CA . GLN A 1 139 ? 17.569 8.688 -16.804 1.00 63.94 139 GLN A CA 1
ATOM 1112 C C . GLN A 1 139 ? 17.958 9.601 -15.637 1.00 63.94 139 GLN A C 1
ATOM 1114 O O . GLN A 1 139 ? 19.037 9.425 -15.071 1.00 63.94 139 GLN A O 1
ATOM 1119 N N . ASN A 1 140 ? 17.065 10.499 -15.211 1.00 70.69 140 ASN A N 1
ATOM 1120 C CA . ASN A 1 140 ? 17.314 11.413 -14.092 1.00 70.69 140 ASN A CA 1
ATOM 1121 C C . ASN A 1 140 ? 17.504 10.679 -12.753 1.00 70.69 140 ASN A C 1
ATOM 1123 O O . ASN A 1 140 ? 18.303 11.106 -11.921 1.00 70.69 140 ASN A O 1
ATOM 1127 N N . LYS A 1 141 ? 16.798 9.561 -12.540 1.00 69.69 141 LYS A N 1
ATOM 1128 C CA . LYS A 1 141 ? 16.901 8.745 -11.315 1.00 69.69 141 LYS A CA 1
ATOM 1129 C C . LYS A 1 141 ? 17.961 7.641 -11.394 1.00 69.69 141 LYS A C 1
ATOM 1131 O O . LYS A 1 141 ? 18.197 6.961 -10.399 1.00 69.69 141 LYS A O 1
ATOM 1136 N N . GLY A 1 142 ? 18.611 7.457 -12.546 1.00 79.69 142 GLY A N 1
ATOM 1137 C CA . GLY A 1 142 ? 19.643 6.435 -12.752 1.00 79.69 142 GLY A CA 1
ATOM 1138 C C . GLY A 1 142 ? 19.124 4.990 -12.812 1.00 79.69 142 GLY A C 1
ATOM 1139 O O . GLY A 1 142 ? 19.924 4.062 -12.671 1.00 79.69 142 GLY A O 1
ATOM 1140 N N . GLY A 1 143 ? 17.817 4.792 -13.019 1.00 85.44 143 GLY A N 1
ATOM 1141 C CA . GLY A 1 143 ? 17.148 3.491 -13.096 1.00 85.44 143 GLY A CA 1
ATOM 1142 C C . GLY A 1 143 ? 15.653 3.559 -12.756 1.00 85.44 143 GLY A C 1
ATOM 1143 O O . GLY A 1 143 ? 15.077 4.637 -12.606 1.00 85.44 143 GLY A O 1
ATOM 1144 N N . VAL A 1 144 ? 15.020 2.392 -12.630 1.00 87.81 144 VAL A N 1
ATOM 1145 C CA . VAL A 1 144 ? 13.589 2.246 -12.322 1.00 87.81 144 VAL A CA 1
ATOM 1146 C C . VAL A 1 144 ? 13.390 2.149 -10.804 1.00 87.81 144 VAL A C 1
ATOM 1148 O O . VAL A 1 144 ? 13.963 1.243 -10.193 1.00 87.81 144 VAL A O 1
ATOM 1151 N N . PRO A 1 145 ? 12.602 3.040 -10.174 1.00 90.19 145 PRO A N 1
ATOM 1152 C CA . PRO A 1 145 ? 12.332 2.978 -8.741 1.00 90.19 145 PRO A CA 1
ATOM 1153 C C . PRO A 1 145 ? 11.289 1.900 -8.412 1.00 90.19 145 PRO A C 1
ATOM 1155 O O . PRO A 1 145 ? 10.206 1.869 -8.994 1.00 90.19 145 PRO A O 1
ATOM 1158 N N . PHE A 1 146 ? 11.611 1.040 -7.451 1.00 90.00 146 PHE A N 1
ATOM 1159 C CA . PHE A 1 146 ? 10.733 0.011 -6.903 1.00 90.00 146 PHE A CA 1
ATOM 1160 C C . PHE A 1 146 ? 10.374 0.322 -5.449 1.00 90.00 146 PHE A C 1
ATOM 1162 O O . PHE A 1 146 ? 11.254 0.574 -4.619 1.00 90.00 146 PHE A O 1
ATOM 1169 N N . ASP A 1 147 ? 9.083 0.221 -5.128 1.00 87.88 147 ASP A N 1
ATOM 1170 C CA . ASP A 1 147 ? 8.557 0.346 -3.764 1.00 87.88 147 ASP A CA 1
ATOM 1171 C C . ASP A 1 147 ? 8.827 -0.903 -2.916 1.00 87.88 147 ASP A C 1
ATOM 1173 O O . ASP A 1 147 ? 8.785 -0.832 -1.686 1.00 87.88 147 ASP A O 1
ATOM 1177 N N . TRP A 1 148 ? 9.111 -2.038 -3.563 1.00 89.50 148 TRP A N 1
ATOM 1178 C CA . TRP A 1 148 ? 9.496 -3.273 -2.894 1.00 89.50 148 TRP A CA 1
ATOM 1179 C C . TRP A 1 148 ? 10.491 -4.096 -3.726 1.00 89.50 148 TRP A C 1
ATOM 1181 O O . TRP A 1 148 ? 10.253 -4.344 -4.906 1.00 89.50 148 TRP A O 1
ATOM 1191 N N . VAL A 1 149 ? 11.554 -4.591 -3.091 1.00 90.75 149 VAL A N 1
ATOM 1192 C CA . VAL A 1 149 ? 12.467 -5.623 -3.598 1.00 90.75 149 VAL A CA 1
ATOM 1193 C C . VAL A 1 149 ? 12.668 -6.723 -2.552 1.00 90.75 149 VAL A C 1
ATOM 1195 O O . VAL A 1 149 ? 12.581 -6.437 -1.353 1.00 90.75 149 VAL A O 1
ATOM 1198 N N . PRO A 1 150 ? 12.952 -7.974 -2.968 1.00 89.75 150 PRO A N 1
ATOM 1199 C CA . PRO A 1 150 ? 13.343 -9.025 -2.044 1.00 89.75 150 PRO A CA 1
ATOM 1200 C C . PRO A 1 150 ? 14.529 -8.576 -1.175 1.00 89.75 150 PRO A C 1
ATOM 1202 O O . PRO A 1 150 ? 15.553 -8.139 -1.708 1.00 89.75 150 PRO A O 1
ATOM 1205 N N . PRO A 1 151 ? 14.406 -8.652 0.157 1.00 86.19 151 PRO A N 1
ATOM 1206 C CA . PRO A 1 151 ? 15.469 -8.231 1.050 1.00 86.19 151 PRO A CA 1
ATOM 1207 C C . PRO A 1 151 ? 16.601 -9.264 1.106 1.00 86.19 151 PRO A C 1
ATOM 1209 O O . PRO A 1 151 ? 16.382 -10.456 0.909 1.00 86.19 151 PRO A O 1
ATOM 1212 N N . ASN A 1 152 ? 17.801 -8.809 1.477 1.00 85.06 152 ASN A N 1
ATOM 1213 C CA . ASN A 1 152 ? 18.964 -9.656 1.784 1.00 85.06 152 ASN A CA 1
ATOM 1214 C C . ASN A 1 152 ? 19.446 -10.563 0.636 1.00 85.06 152 ASN A C 1
ATOM 1216 O O . ASN A 1 152 ? 20.061 -11.597 0.891 1.00 85.06 152 ASN A O 1
ATOM 1220 N N . VAL A 1 153 ? 19.207 -10.172 -0.615 1.00 89.81 153 VAL A N 1
ATOM 1221 C CA . VAL A 1 153 ? 19.721 -10.869 -1.800 1.00 89.81 153 VAL A CA 1
ATOM 1222 C C . VAL A 1 153 ? 20.527 -9.919 -2.698 1.00 89.81 153 VAL A C 1
ATOM 1224 O O . VAL A 1 153 ? 20.288 -8.708 -2.672 1.00 89.81 153 VAL A O 1
ATOM 1227 N N . PRO A 1 154 ? 21.497 -10.441 -3.472 1.00 90.94 154 PRO A N 1
ATOM 1228 C CA . PRO A 1 154 ? 22.253 -9.669 -4.458 1.00 90.94 154 PRO A CA 1
ATOM 1229 C C . PRO A 1 154 ? 21.374 -8.979 -5.517 1.00 90.94 154 PRO A C 1
ATOM 1231 O O . PRO A 1 154 ? 20.304 -9.473 -5.871 1.00 90.94 154 PRO A O 1
ATOM 1234 N N . GLU A 1 155 ? 21.833 -7.838 -6.039 1.00 89.69 155 GLU A N 1
ATOM 1235 C CA . GLU A 1 155 ? 21.069 -7.001 -6.982 1.00 89.69 155 GLU A CA 1
ATOM 1236 C C . GLU A 1 155 ? 20.740 -7.716 -8.305 1.00 89.69 155 GLU A C 1
ATOM 1238 O O . GLU A 1 155 ? 19.661 -7.525 -8.862 1.00 89.69 155 GLU A O 1
ATOM 1243 N N . ASP A 1 156 ? 21.630 -8.579 -8.792 1.00 90.25 156 ASP A N 1
ATOM 1244 C CA . ASP A 1 156 ? 21.424 -9.412 -9.980 1.00 90.25 156 ASP A CA 1
ATOM 1245 C C . ASP A 1 156 ? 20.288 -10.424 -9.780 1.00 90.25 156 ASP A C 1
ATOM 1247 O O . ASP A 1 156 ? 19.423 -10.563 -10.648 1.00 90.25 156 ASP A O 1
ATOM 1251 N N . VAL A 1 157 ? 20.234 -11.057 -8.605 1.00 94.00 157 VAL A N 1
ATOM 1252 C CA . VAL A 1 157 ? 19.147 -11.969 -8.219 1.00 94.00 157 VAL A CA 1
ATOM 1253 C C . VAL A 1 157 ? 17.829 -11.208 -8.078 1.00 94.00 157 VAL A C 1
ATOM 1255 O O . VAL A 1 157 ? 16.792 -11.685 -8.538 1.00 94.00 157 VAL A O 1
ATOM 1258 N N . VAL A 1 158 ? 17.852 -10.002 -7.499 1.00 92.69 158 VAL A N 1
ATOM 1259 C CA . VAL A 1 158 ? 16.673 -9.121 -7.439 1.00 92.69 158 VAL A CA 1
ATOM 1260 C C . VAL A 1 158 ? 16.179 -8.782 -8.843 1.00 92.69 158 VAL A C 1
ATOM 1262 O O . VAL A 1 158 ? 14.985 -8.887 -9.115 1.00 92.69 158 VAL A O 1
ATOM 1265 N N . ALA A 1 159 ? 17.079 -8.386 -9.743 1.00 90.75 159 ALA A N 1
ATOM 1266 C CA . ALA A 1 159 ? 16.733 -8.038 -11.113 1.00 90.75 159 ALA A CA 1
ATOM 1267 C C . ALA A 1 159 ? 16.114 -9.227 -11.865 1.00 90.75 159 ALA A C 1
ATOM 1269 O O . ALA A 1 159 ? 15.125 -9.051 -12.578 1.00 90.75 159 ALA A O 1
ATOM 1270 N N . GLU A 1 160 ? 16.663 -10.430 -11.685 1.00 92.25 160 GLU A N 1
ATOM 1271 C CA . GLU A 1 160 ? 16.125 -11.657 -12.278 1.00 92.25 160 GLU A CA 1
ATOM 1272 C C . GLU A 1 160 ? 14.754 -12.018 -11.712 1.00 92.25 160 GLU A C 1
ATOM 1274 O O . GLU A 1 160 ? 13.835 -12.342 -12.464 1.00 92.25 160 GLU A O 1
ATOM 1279 N N . TYR A 1 161 ? 14.580 -11.891 -10.398 1.00 93.38 161 TYR A N 1
ATOM 1280 C CA . TYR A 1 161 ? 13.289 -12.083 -9.753 1.00 93.38 161 TYR A CA 1
ATOM 1281 C C . TYR A 1 161 ? 12.238 -11.115 -10.310 1.00 93.38 161 TYR A C 1
ATOM 1283 O O . TYR A 1 161 ? 11.145 -11.543 -10.676 1.00 93.38 161 TYR A O 1
ATOM 1291 N N . MET A 1 162 ? 12.575 -9.827 -10.446 1.00 93.06 162 MET A N 1
ATOM 1292 C CA . MET A 1 162 ? 11.648 -8.834 -10.997 1.00 93.06 162 MET A CA 1
ATOM 1293 C C . MET A 1 162 ? 11.256 -9.145 -12.442 1.00 93.06 162 MET A C 1
ATOM 1295 O O . MET A 1 162 ? 10.091 -8.987 -12.785 1.00 93.06 162 MET A O 1
ATOM 1299 N N . ARG A 1 163 ? 12.164 -9.662 -13.280 1.00 89.69 163 ARG A N 1
ATOM 1300 C CA . ARG A 1 163 ? 11.831 -10.067 -14.661 1.00 89.69 163 ARG A CA 1
ATOM 1301 C C . ARG A 1 163 ? 10.767 -11.167 -14.749 1.00 89.69 163 ARG A C 1
ATOM 1303 O O . ARG A 1 163 ? 10.080 -11.248 -15.762 1.00 89.69 163 ARG A O 1
ATOM 1310 N N . HIS A 1 164 ? 10.619 -11.989 -13.712 1.00 91.62 164 HIS A N 1
ATOM 1311 C CA . HIS A 1 164 ? 9.635 -13.075 -13.672 1.00 91.62 164 HIS A CA 1
ATOM 1312 C C . HIS A 1 164 ? 8.256 -12.650 -13.152 1.00 91.62 164 HIS A C 1
ATOM 1314 O O . HIS A 1 164 ? 7.308 -13.436 -13.209 1.00 91.62 164 HIS A O 1
ATOM 1320 N N . ILE A 1 165 ? 8.117 -11.427 -12.637 1.00 91.88 165 ILE A N 1
ATOM 1321 C CA . ILE A 1 165 ? 6.821 -10.901 -12.212 1.00 91.88 165 ILE A CA 1
ATOM 1322 C C . ILE A 1 165 ? 6.092 -10.343 -13.443 1.00 91.88 165 ILE A C 1
ATOM 1324 O O . ILE A 1 165 ? 6.700 -9.606 -14.221 1.00 91.88 165 ILE A O 1
ATOM 1328 N N . PRO A 1 166 ? 4.787 -10.631 -13.613 1.00 92.31 166 PRO A N 1
ATOM 1329 C CA . PRO A 1 166 ? 3.967 -9.968 -14.622 1.00 92.31 166 PRO A CA 1
ATOM 1330 C C . PRO A 1 166 ? 4.080 -8.442 -14.536 1.00 92.31 166 PRO A C 1
ATOM 1332 O O . PRO A 1 166 ? 4.083 -7.878 -13.440 1.00 92.31 166 PRO A O 1
ATOM 1335 N N . VAL A 1 167 ? 4.169 -7.771 -15.686 1.00 88.62 167 VAL A N 1
ATOM 1336 C CA . VAL A 1 167 ? 4.482 -6.332 -15.752 1.00 88.62 167 VAL A CA 1
ATOM 1337 C C . VAL A 1 167 ? 3.454 -5.482 -14.999 1.00 88.62 167 VAL A C 1
ATOM 1339 O O . VAL A 1 167 ? 3.826 -4.556 -14.283 1.00 88.62 167 VAL A O 1
ATOM 1342 N N . ASP A 1 168 ? 2.176 -5.850 -15.084 1.00 89.81 168 ASP A N 1
ATOM 1343 C CA . ASP A 1 168 ? 1.043 -5.231 -14.383 1.00 89.81 168 ASP A CA 1
ATOM 1344 C C . ASP A 1 168 ? 1.113 -5.367 -12.850 1.00 89.81 168 ASP A C 1
ATOM 1346 O O . ASP A 1 168 ? 0.415 -4.664 -12.122 1.00 89.81 168 ASP A O 1
ATOM 1350 N N . LYS A 1 169 ? 1.969 -6.258 -12.337 1.00 92.38 169 LYS A N 1
ATOM 1351 C CA . LYS A 1 169 ? 2.144 -6.542 -10.902 1.00 92.38 169 LYS A CA 1
ATOM 1352 C C . LYS A 1 169 ? 3.515 -6.145 -10.371 1.00 92.38 169 LYS A C 1
ATOM 1354 O O . LYS A 1 169 ? 3.798 -6.377 -9.193 1.00 92.38 169 LYS A O 1
ATOM 1359 N N . LEU A 1 170 ? 4.366 -5.553 -11.207 1.00 92.06 170 LEU A N 1
ATOM 1360 C CA . LEU A 1 170 ? 5.664 -5.057 -10.773 1.00 92.06 170 LEU A CA 1
ATOM 1361 C C . LEU A 1 170 ? 5.485 -3.917 -9.764 1.00 92.06 170 LEU A C 1
ATOM 1363 O O . LEU A 1 170 ? 4.771 -2.959 -10.055 1.00 92.06 170 LEU A O 1
ATOM 1367 N N . PRO A 1 171 ? 6.154 -3.949 -8.598 1.00 92.06 171 PRO A N 1
ATOM 1368 C CA . PRO A 1 171 ? 6.010 -2.913 -7.581 1.00 92.06 171 PRO A CA 1
ATOM 1369 C C . PRO A 1 171 ? 6.841 -1.660 -7.909 1.00 92.06 171 PRO A C 1
ATOM 1371 O O . PRO A 1 171 ? 7.638 -1.202 -7.092 1.00 92.06 171 PRO A O 1
ATOM 1374 N N . ILE A 1 172 ? 6.681 -1.115 -9.116 1.00 90.50 172 ILE A N 1
ATOM 1375 C CA . ILE A 1 172 ? 7.345 0.111 -9.577 1.00 90.50 172 ILE A CA 1
ATOM 1376 C C . ILE A 1 172 ? 6.661 1.309 -8.925 1.00 90.50 172 ILE A C 1
ATOM 1378 O O . ILE A 1 172 ? 5.434 1.408 -8.977 1.00 90.50 172 ILE A O 1
ATOM 1382 N N . SER A 1 173 ? 7.426 2.225 -8.333 1.00 86.69 173 SER A N 1
ATOM 1383 C CA . SER A 1 173 ? 6.875 3.378 -7.615 1.00 86.69 173 SER A CA 1
ATOM 1384 C C . SER A 1 173 ? 5.913 4.180 -8.497 1.00 86.69 173 SER A C 1
ATOM 1386 O O . SER A 1 173 ? 6.285 4.636 -9.577 1.00 86.69 173 SER A O 1
ATOM 1388 N N . GLY A 1 174 ? 4.674 4.348 -8.029 1.00 83.44 174 GLY A N 1
ATOM 1389 C CA . GLY A 1 174 ? 3.608 5.058 -8.750 1.00 83.44 174 GLY A CA 1
ATOM 1390 C C . GLY A 1 174 ? 2.847 4.236 -9.801 1.00 83.44 174 GLY A C 1
ATOM 1391 O O . GLY A 1 174 ? 1.920 4.761 -10.407 1.00 83.44 174 GLY A O 1
ATOM 1392 N N . SER A 1 175 ? 3.191 2.962 -10.011 1.00 86.19 175 SER A N 1
ATOM 1393 C CA . SER A 1 175 ? 2.472 2.070 -10.936 1.00 86.19 175 SER A CA 1
ATOM 1394 C C . SER A 1 175 ? 1.282 1.351 -10.283 1.00 86.19 175 SER A C 1
ATOM 1396 O O . SER A 1 175 ? 1.210 1.210 -9.056 1.00 86.19 175 SER A O 1
ATOM 1398 N N . GLU A 1 176 ? 0.383 0.799 -11.107 1.00 87.56 176 GLU A N 1
ATOM 1399 C CA . GLU A 1 176 ? -0.691 -0.094 -10.642 1.00 87.56 176 GLU A CA 1
ATOM 1400 C C . GLU A 1 176 ? -0.151 -1.329 -9.909 1.00 87.56 176 GLU A C 1
ATOM 1402 O O . GLU A 1 176 ? -0.757 -1.779 -8.936 1.00 87.56 176 GLU A O 1
ATOM 1407 N N . GLY A 1 177 ? 1.015 -1.847 -10.306 1.00 90.06 177 GLY A N 1
ATOM 1408 C CA . GLY A 1 177 ? 1.633 -2.999 -9.656 1.00 90.06 177 GLY A CA 1
ATOM 1409 C C . GLY A 1 177 ? 2.145 -2.696 -8.241 1.00 90.06 177 GLY A C 1
ATOM 1410 O O . GLY A 1 177 ? 2.025 -3.541 -7.348 1.00 90.06 177 GLY A O 1
ATOM 1411 N N . ALA A 1 178 ? 2.616 -1.471 -7.974 1.00 86.94 178 ALA A N 1
ATOM 1412 C CA . ALA A 1 178 ? 2.932 -1.031 -6.609 1.00 86.94 178 ALA A CA 1
ATOM 1413 C C . ALA A 1 178 ? 1.676 -0.933 -5.738 1.00 86.94 178 ALA A C 1
ATOM 1415 O O . ALA A 1 178 ? 1.672 -1.401 -4.594 1.00 86.94 178 ALA A O 1
ATOM 1416 N N . VAL A 1 179 ? 0.583 -0.404 -6.296 1.00 84.50 179 VAL A N 1
ATOM 1417 C CA . VAL A 1 179 ? -0.723 -0.406 -5.627 1.00 84.50 179 VAL A CA 1
ATOM 1418 C C . VAL A 1 179 ? -1.178 -1.845 -5.366 1.00 84.50 179 VAL A C 1
ATOM 1420 O O . VAL A 1 179 ? -1.532 -2.180 -4.240 1.00 84.50 179 VAL A O 1
ATOM 1423 N N . TYR A 1 180 ? -1.101 -2.738 -6.353 1.00 88.81 180 TYR A N 1
ATOM 1424 C CA . TYR A 1 180 ? -1.458 -4.151 -6.207 1.00 88.81 180 TYR A CA 1
ATOM 1425 C C . TYR A 1 180 ? -0.667 -4.835 -5.085 1.00 88.81 180 TYR A C 1
ATOM 1427 O O . TYR A 1 180 ? -1.251 -5.524 -4.245 1.00 88.81 180 TYR A O 1
ATOM 1435 N N . ARG A 1 181 ? 0.651 -4.619 -5.025 1.00 87.44 181 ARG A N 1
ATOM 1436 C CA . ARG A 1 181 ? 1.520 -5.181 -3.984 1.00 87.44 181 ARG A CA 1
ATOM 1437 C C . ARG A 1 181 ? 1.080 -4.755 -2.584 1.00 87.44 181 ARG A C 1
ATOM 1439 O O . ARG A 1 181 ? 0.983 -5.617 -1.709 1.00 87.44 181 ARG A O 1
ATOM 1446 N N . ARG A 1 182 ? 0.780 -3.465 -2.393 1.00 81.06 182 ARG A N 1
ATOM 1447 C CA . ARG A 1 182 ? 0.225 -2.905 -1.148 1.00 81.06 182 ARG A CA 1
ATOM 1448 C C . ARG A 1 182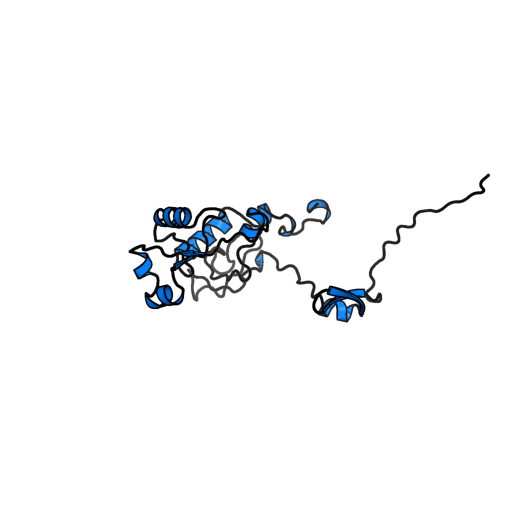 ? -1.069 -3.609 -0.745 1.00 81.06 182 ARG A C 1
ATOM 1450 O O . ARG A 1 182 ? -1.173 -4.089 0.380 1.00 81.06 182 ARG A O 1
ATOM 1457 N N . LYS A 1 183 ? -2.011 -3.757 -1.684 1.00 81.88 183 LYS A N 1
ATOM 1458 C CA . LYS A 1 183 ? -3.283 -4.467 -1.451 1.00 81.88 183 LYS A CA 1
ATOM 1459 C C . LYS A 1 183 ? -3.072 -5.906 -0.980 1.00 81.88 183 LYS A C 1
ATOM 1461 O O . LYS A 1 183 ? -3.751 -6.374 -0.072 1.00 81.88 183 LYS A O 1
ATOM 1466 N N . GLN A 1 184 ? -2.129 -6.629 -1.592 1.00 85.50 184 GLN A N 1
ATOM 1467 C CA . GLN A 1 184 ? -1.830 -8.008 -1.190 1.00 85.50 184 GLN A CA 1
ATOM 1468 C C . GLN A 1 184 ? -1.259 -8.086 0.229 1.00 85.50 184 GLN A C 1
ATOM 1470 O O . GLN A 1 184 ? -1.627 -8.992 0.969 1.00 85.50 184 GLN A O 1
ATOM 1475 N N . LEU A 1 185 ? -0.407 -7.139 0.626 1.00 77.19 185 LEU A N 1
ATOM 1476 C CA . LEU A 1 185 ? 0.187 -7.117 1.967 1.00 77.19 185 LEU A CA 1
ATOM 1477 C C . LEU A 1 185 ? -0.841 -6.886 3.054 1.00 77.19 185 LEU A C 1
ATOM 1479 O O . LEU A 1 185 ? -0.911 -7.673 3.987 1.00 77.19 185 LEU A O 1
ATOM 1483 N N . GLU A 1 186 ? -1.686 -5.872 2.893 1.00 75.38 186 GLU A N 1
ATOM 1484 C CA . GLU A 1 186 ? -2.724 -5.555 3.876 1.00 75.38 186 GLU A CA 1
ATOM 1485 C C . GLU A 1 186 ? -3.687 -6.736 4.103 1.00 75.38 186 GLU A C 1
ATOM 1487 O O . GLU A 1 186 ? -4.253 -6.906 5.187 1.00 75.38 186 GLU A O 1
ATOM 1492 N N . ARG A 1 187 ? -3.865 -7.577 3.075 1.00 78.75 187 ARG A N 1
ATOM 1493 C CA . ARG A 1 187 ? -4.656 -8.810 3.151 1.00 78.75 187 ARG A CA 1
ATOM 1494 C C . ARG A 1 187 ? -3.906 -9.965 3.805 1.00 78.75 187 ARG A C 1
ATOM 1496 O O . ARG A 1 187 ? -4.515 -10.695 4.575 1.00 78.75 187 ARG A O 1
ATOM 1503 N N . GLN A 1 188 ? -2.644 -10.171 3.440 1.00 81.25 188 GLN A N 1
ATOM 1504 C CA . GLN A 1 188 ? -1.847 -11.317 3.886 1.00 81.25 188 GLN A CA 1
ATOM 1505 C C . GLN A 1 188 ? -1.287 -11.134 5.295 1.00 81.25 188 GLN A C 1
ATOM 1507 O O . GLN A 1 188 ? -1.052 -12.122 5.979 1.00 81.25 188 GLN A O 1
ATOM 1512 N N . VAL A 1 189 ? -1.032 -9.889 5.694 1.00 75.00 189 VAL A N 1
ATOM 1513 C CA . VAL A 1 189 ? -0.276 -9.560 6.899 1.00 75.00 189 VAL A CA 1
ATOM 1514 C C . VAL A 1 189 ? -0.891 -8.339 7.601 1.00 75.00 189 VAL A C 1
ATOM 1516 O O . VAL A 1 189 ? -0.382 -7.218 7.488 1.00 75.00 189 VAL A O 1
ATOM 1519 N N . PRO A 1 190 ? -2.011 -8.516 8.321 1.00 74.75 190 PRO A N 1
ATOM 1520 C CA . PRO A 1 190 ? -2.554 -7.466 9.174 1.00 74.75 190 PRO A CA 1
ATOM 1521 C C . PRO A 1 190 ? -1.536 -7.039 10.244 1.00 74.75 190 PRO A C 1
ATOM 1523 O O . PRO A 1 190 ? -0.859 -7.880 10.823 1.00 74.75 190 PRO A O 1
ATOM 1526 N N . LEU A 1 191 ? -1.455 -5.737 10.545 1.00 73.62 191 LEU A N 1
ATOM 1527 C CA . LEU A 1 191 ? -0.549 -5.211 11.583 1.00 73.62 191 LEU A CA 1
ATOM 1528 C C . LEU A 1 191 ? -0.778 -5.856 12.958 1.00 73.62 191 LEU A C 1
ATOM 1530 O O . LEU A 1 191 ? 0.182 -6.191 13.641 1.00 73.62 191 LEU A O 1
ATOM 1534 N N . HIS A 1 192 ? -2.045 -6.056 13.325 1.00 76.88 192 HIS A N 1
ATOM 1535 C CA . HIS A 1 192 ? -2.466 -6.634 14.606 1.00 76.88 192 HIS A CA 1
ATOM 1536 C C . HIS A 1 192 ? -1.969 -8.074 14.822 1.00 76.88 192 HIS A C 1
ATOM 1538 O O . HIS A 1 192 ? -1.818 -8.501 15.959 1.00 76.88 192 HIS A O 1
ATOM 1544 N N . ASP A 1 193 ? -1.681 -8.812 13.744 1.00 79.62 193 ASP A N 1
ATOM 1545 C CA . ASP A 1 193 ? -1.167 -10.185 13.826 1.00 79.62 193 ASP A CA 1
ATOM 1546 C C . ASP A 1 193 ? 0.341 -10.211 14.147 1.00 79.62 193 ASP A C 1
ATOM 1548 O O . ASP A 1 193 ? 0.888 -11.261 14.478 1.00 79.62 193 ASP A O 1
ATOM 1552 N N . LEU A 1 194 ? 1.028 -9.069 14.016 1.00 74.62 194 LEU A N 1
ATOM 1553 C CA . LEU A 1 194 ? 2.477 -8.954 14.186 1.00 74.62 194 LEU A CA 1
ATOM 1554 C C . LEU A 1 194 ? 2.895 -8.260 15.483 1.00 74.62 194 LEU A C 1
ATOM 1556 O O . LEU A 1 194 ? 3.988 -8.524 15.979 1.00 74.62 194 LEU A O 1
ATOM 1560 N N . ASP A 1 195 ? 2.079 -7.334 15.983 1.00 76.94 195 ASP A N 1
ATOM 1561 C CA . ASP A 1 195 ? 2.411 -6.496 17.133 1.00 76.94 195 ASP A CA 1
ATOM 1562 C C . ASP A 1 195 ? 1.159 -6.237 17.979 1.00 76.94 195 ASP A C 1
ATOM 1564 O O . ASP A 1 195 ? 0.235 -5.537 17.555 1.00 76.94 195 ASP A O 1
ATOM 1568 N N . ALA A 1 196 ? 1.153 -6.797 19.193 1.00 82.50 196 ALA A N 1
ATOM 1569 C CA . ALA A 1 196 ? 0.068 -6.644 20.156 1.00 82.50 196 ALA A CA 1
ATOM 1570 C C . ALA A 1 196 ? -0.175 -5.173 20.527 1.00 82.50 196 ALA A C 1
ATOM 1572 O O . ALA A 1 196 ? -1.317 -4.786 20.755 1.00 82.50 196 ALA A O 1
ATOM 1573 N N . SER A 1 197 ? 0.852 -4.314 20.489 1.00 77.19 197 SER A N 1
ATOM 1574 C CA . SER A 1 197 ? 0.689 -2.876 20.753 1.00 77.19 197 SER A CA 1
ATOM 1575 C C . SER A 1 197 ? -0.190 -2.164 19.720 1.00 77.19 197 SER A C 1
ATOM 1577 O O . SER A 1 197 ? -0.672 -1.060 19.966 1.00 77.19 197 SER A O 1
ATOM 1579 N N . LYS A 1 198 ? -0.414 -2.789 18.558 1.00 76.31 198 LYS A N 1
ATOM 1580 C CA . LYS A 1 198 ? -1.296 -2.273 17.509 1.00 76.31 198 LYS A CA 1
ATOM 1581 C C . LYS A 1 198 ? -2.738 -2.751 17.677 1.00 76.31 198 LYS A C 1
ATOM 1583 O O . LYS A 1 198 ? -3.584 -2.317 16.903 1.00 76.31 198 LYS A O 1
ATOM 1588 N N . CYS A 1 199 ? -3.036 -3.668 18.598 1.00 80.06 199 CYS A N 1
ATOM 1589 C CA . CYS A 1 199 ? -4.392 -4.150 18.867 1.00 80.06 199 CYS A CA 1
ATOM 1590 C C . CYS A 1 199 ? -5.174 -3.166 19.743 1.00 80.06 199 CYS A C 1
ATOM 1592 O O . CYS A 1 199 ? -4.647 -2.610 20.704 1.00 80.06 199 CYS A O 1
ATOM 1594 N N . ASP A 1 200 ? -6.462 -3.000 19.448 1.00 74.31 200 ASP A N 1
ATOM 1595 C CA . ASP A 1 200 ? -7.331 -2.134 20.240 1.00 74.31 200 ASP A CA 1
ATOM 1596 C C . ASP A 1 200 ? -7.718 -2.809 21.566 1.00 74.31 200 ASP A C 1
ATOM 1598 O O . ASP A 1 200 ? -8.104 -3.979 21.590 1.00 74.31 200 ASP A O 1
ATOM 1602 N N . ASN A 1 201 ? -7.718 -2.031 22.652 1.00 78.69 201 ASN A N 1
ATOM 1603 C CA . ASN A 1 201 ? -8.217 -2.418 23.979 1.00 78.69 201 ASN A CA 1
ATOM 1604 C C . ASN A 1 201 ? -7.511 -3.609 24.648 1.00 78.69 201 ASN A C 1
ATOM 1606 O O . ASN A 1 201 ? -8.102 -4.220 25.538 1.00 78.69 201 ASN A O 1
ATOM 1610 N N . LEU A 1 202 ? -6.270 -3.923 24.270 1.00 80.06 202 LEU A N 1
ATOM 1611 C CA . LEU A 1 202 ? -5.454 -4.805 25.100 1.00 80.06 202 LEU A CA 1
ATOM 1612 C C . LEU A 1 202 ? -5.030 -4.063 26.370 1.00 80.06 202 LEU A C 1
ATOM 1614 O O . LEU A 1 202 ? -4.591 -2.910 26.328 1.00 80.06 202 LEU A O 1
ATOM 1618 N N . SER A 1 203 ? -5.174 -4.726 27.510 1.00 84.38 203 SER A N 1
ATOM 1619 C CA . SER A 1 203 ? -4.578 -4.287 28.766 1.00 84.38 203 SER A CA 1
ATOM 1620 C C . SER A 1 203 ? -3.053 -4.414 28.710 1.00 84.38 203 SER A C 1
ATOM 1622 O O . SER A 1 203 ? -2.507 -5.184 27.924 1.00 84.38 203 SER A O 1
ATOM 1624 N N . GLN A 1 204 ? -2.343 -3.685 29.575 1.00 83.94 204 GLN A N 1
ATOM 1625 C CA . GLN A 1 204 ? -0.882 -3.792 29.666 1.00 83.94 204 GLN A CA 1
ATOM 1626 C C . GLN A 1 204 ? -0.426 -5.232 29.967 1.00 83.94 204 GLN A C 1
ATOM 1628 O O . GLN A 1 204 ? 0.603 -5.665 29.466 1.00 83.94 204 GLN A O 1
ATOM 1633 N N . GLU A 1 205 ? -1.228 -5.972 30.735 1.00 86.31 205 GLU A N 1
ATOM 1634 C CA . GLU A 1 205 ? -1.014 -7.383 31.079 1.00 86.31 205 GLU A CA 1
ATOM 1635 C C . GLU A 1 205 ? -1.206 -8.326 29.880 1.00 86.31 205 GLU A C 1
ATOM 1637 O O . GLU A 1 205 ? -0.625 -9.402 29.858 1.00 86.31 205 GLU A O 1
ATOM 1642 N N . GLU A 1 206 ? -2.011 -7.942 28.885 1.00 80.94 206 GLU A N 1
ATOM 1643 C CA . GLU A 1 206 ? -2.228 -8.713 27.650 1.00 80.94 206 GLU A CA 1
ATOM 1644 C C . GLU A 1 206 ? -1.196 -8.396 26.554 1.00 80.94 206 GLU A C 1
ATOM 1646 O O . GLU A 1 206 ? -1.128 -9.106 25.551 1.00 80.94 206 GLU A O 1
ATOM 1651 N N . ILE A 1 207 ? -0.419 -7.322 26.725 1.00 81.00 207 ILE A N 1
ATOM 1652 C CA . ILE A 1 207 ? 0.653 -6.908 25.807 1.00 81.00 207 ILE A CA 1
ATOM 1653 C C . ILE A 1 207 ? 2.000 -7.567 26.181 1.00 81.00 207 ILE A C 1
ATOM 1655 O O . ILE A 1 207 ? 2.859 -7.703 25.306 1.00 81.00 207 ILE A O 1
ATOM 1659 N N . GLU A 1 208 ? 2.186 -7.962 27.449 1.00 65.31 208 GLU A N 1
ATOM 1660 C CA . GLU A 1 208 ? 3.398 -8.607 28.008 1.00 65.31 208 GLU A CA 1
ATOM 1661 C C . GLU A 1 208 ? 3.435 -10.135 27.824 1.00 65.31 208 GLU A C 1
ATOM 1663 O O . GLU A 1 208 ? 4.543 -10.650 27.535 1.00 65.31 208 GLU A O 1
#

Nearest PDB structures (foldseek):
  7dma-assembly1_B  TM=3.231E-01  e=1.226E+00  Vibrio alginolyticus
  4wnr-assembly1_A  TM=5.313E-01  e=6.484E+00  Methanosarcina barkeri str. Fusaro
  7ezx-assembly1_OO  TM=2.853E-01  e=6.081E+00  Porphyridium purpureum

Solvent-accessible surface area (backbone atoms only — not comparable to full-atom values): 12968 Å² total; per-residue (Å²): 135,89,82,90,82,91,77,84,84,77,79,77,77,77,75,85,50,90,83,55,69,40,79,47,79,46,76,50,82,51,101,89,48,78,49,76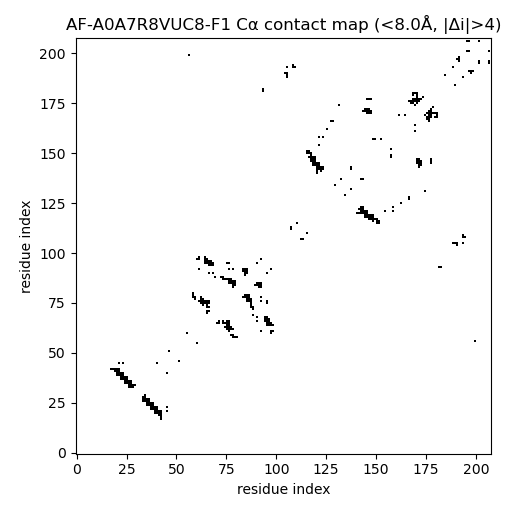,45,79,42,83,37,51,50,72,56,45,44,70,78,48,62,77,72,70,81,75,50,80,62,54,68,43,56,55,19,49,25,77,80,54,41,87,78,22,96,23,36,36,52,34,94,91,46,82,26,19,69,75,68,64,44,41,62,81,44,26,64,51,76,70,90,65,73,64,58,52,56,40,61,76,66,64,70,55,96,65,64,33,58,46,66,43,84,71,92,48,88,69,53,65,77,78,42,60,74,64,59,32,61,77,65,69,22,50,51,25,64,56,48,74,62,100,60,59,70,68,57,45,53,54,54,55,72,74,44,58,76,74,57,36,29,32,64,93,39,68,6,28,52,50,52,52,48,52,42,62,70,76,50,48,56,54,81,77,34,60,88,67,42,83,89,64,51,77,80,75,63,110

Secondary structure (DSSP, 8-state):
-----------------TTSPEEEEEEEEETTEEEEEEEEE-HHHHHHHS-------TTTTTTTPPBTTTBTTSSS--EETTEEEETTT--BGGGB----SS--HHHHHHTTSS-----EEE----TTGGGTS-HHHHHHHTSEEES---TTS-HHHHHHHHHTS-GGG--BTTSHHHHHHHHHHHHH--GGGT-GGGSTT--HHHH-

Organism: Timema douglasi (NCBI:txid61478)

Mean predicted aligned error: 16.04 Å

Sequence (208 aa):
YHVSNSMASVFNRVILTKQSPQIVLTSMKRKDSIMWSAQQVSYLDFEKLNPILEPLLAHEIGAGAPCLKCLEFCPGLDLHYWRKLCRNCKCKKEDHDVKDDDGYEQFHILLGNKKIKIKAVLKINIAEVEKVLSKEDVQNKGGVPFDWVPPNVPEDVVAEYMRHIPVDKLPISGSEGAVYRRKQLERQVPLHDLDASKCDNLSQEEIE

pLDDT: mean 73.47, std 17.12, range [29.12, 95.12]

Foldseek 3Di:
DDDDDDDDPPPPPPPPDQADWDWDWDWDDDDPDTDIDIDTDHSVVVCVVPVPPPPQAPQNQFFQFAFQVCGVQASGARADPPDQARPRPRHGPLRGPRDPVDPDVLCCLVVPVPPWCFKDFAAADDVCVCVVDPPVVQVVVVHFIAPGFDTPDDRVVRNVVQNPDDPQLGRTPPGNNVSVVVVVCCVPGPPCVRAVVSDPPDDPVNRD

Radius of gyration: 25.39 Å; Cα contacts (8 Å, |Δi|>4): 237; chains: 1; bounding box: 54×35×92 Å